Protein 3VA1 (pdb70)

Structure (mmCIF, N/CA/C/O backbone):
data_3VA1
#
_entry.id   3VA1
#
_cell.length_a   37.076
_cell.length_b   48.590
_cell.length_c   134.182
_cell.angle_alpha   90.00
_cell.angle_beta   90.00
_cell.angle_gamma   90.00
#
_symmetry.space_group_name_H-M   'P 21 21 21'
#
loop_
_entity.id
_entity.type
_entity.pdbx_description
1 polymer 'Mediator of DNA damage checkpoint protein 1'
2 non-polymer 'SULFATE ION'
3 water water
#
loop_
_atom_site.group_PDB
_atom_site.id
_atom_site.type_symbol
_atom_site.label_atom_id
_atom_site.label_alt_id
_atom_site.label_comp_id
_atom_site.label_asym_id
_atom_site.label_entity_id
_atom_site.label_seq_id
_atom_site.pdbx_PDB_ins_code
_atom_site.Cartn_x
_atom_site.Cartn_y
_atom_site.Cartn_z
_atom_site.occupancy
_atom_site.B_iso_or_equiv
_atom_site.auth_seq_id
_atom_site.auth_comp_id
_atom_site.auth_asym_id
_atom_site.auth_atom_id
_atom_site.pdbx_PDB_model_num
ATOM 1 N N . GLU A 1 22 ? -2.409 10.804 40.852 1.00 26.26 29 GLU A N 1
ATOM 2 C CA . GLU A 1 22 ? -3.731 10.790 40.039 1.00 32.06 29 GLU A CA 1
ATOM 3 C C . GLU A 1 22 ? -3.565 10.890 38.518 1.00 31.57 29 GLU A C 1
ATOM 4 O O . GLU A 1 22 ? -2.919 11.831 38.044 1.00 26.31 29 GLU A O 1
ATOM 10 N N . PRO A 1 23 ? -4.205 9.987 37.736 1.00 28.48 30 PRO A N 1
ATOM 11 C CA . PRO A 1 23 ? -4.036 9.994 36.279 1.00 29.10 30 PRO A CA 1
ATOM 12 C C . PRO A 1 23 ? -4.528 11.278 35.626 1.00 25.31 30 PRO A C 1
ATOM 13 O O . PRO A 1 23 ? -5.603 11.785 35.958 1.00 28.55 30 PRO A O 1
ATOM 17 N N . ILE A 1 24 ? -3.747 11.819 34.702 1.00 24.86 31 ILE A N 1
ATOM 18 C CA . ILE A 1 24 ? -4.181 13.018 34.023 1.00 25.68 31 ILE A CA 1
ATOM 19 C C . ILE A 1 24 ? -4.368 12.775 32.503 1.00 23.49 31 ILE A C 1
ATOM 20 O O . ILE A 1 24 ? -4.753 13.662 31.720 1.00 25.76 31 ILE A O 1
ATOM 25 N N . GLY A 1 25 ? -4.099 11.558 32.114 1.00 25.36 32 GLY A N 1
ATOM 26 C CA . GLY A 1 25 ? -4.406 11.076 30.752 1.00 27.08 32 GLY A CA 1
ATOM 27 C C . GLY A 1 25 ? -4.417 9.554 30.719 1.00 24.76 32 GLY A C 1
ATOM 28 O O . GLY A 1 25 ? -4.206 8.871 31.716 1.00 24.81 32 GLY A O 1
ATOM 29 N N . GLN A 1 26 ? -4.632 9.011 29.533 1.00 23.84 33 GLN A N 1
ATOM 30 C CA . GLN A 1 26 ? -4.783 7.619 29.401 1.00 26.13 33 GLN A CA 1
ATOM 31 C C . GLN A 1 26 ? -4.351 7.264 28.033 1.00 25.54 33 GLN A C 1
ATOM 32 O O . GLN A 1 26 ? -4.596 8.026 27.043 1.00 27.55 33 GLN A O 1
ATOM 38 N N . LEU A 1 27 ? -3.695 6.129 27.945 1.00 22.15 34 LEU A N 1
ATOM 39 C CA . LEU A 1 27 ? -3.434 5.561 26.638 1.00 25.95 34 LEU A CA 1
ATOM 40 C C . LEU A 1 27 ? -4.230 4.285 26.593 1.00 26.01 34 LEU A C 1
ATOM 41 O O . LEU A 1 27 ? -4.026 3.377 27.426 1.00 25.08 34 LEU A O 1
ATOM 46 N N . ARG A 1 28 ? -5.155 4.197 25.647 1.00 24.65 35 ARG A N 1
ATOM 47 C CA . ARG A 1 28 ? -5.915 2.999 25.515 1.00 24.95 35 ARG A CA 1
ATOM 48 C C . ARG A 1 28 ? -5.264 2.121 24.465 1.00 25.48 35 ARG A C 1
ATOM 49 O O . ARG A 1 28 ? -5.074 2.549 23.314 1.00 25.48 35 ARG A O 1
ATOM 57 N N . LEU A 1 29 ? -4.940 0.886 24.871 1.00 19.38 36 LEU A N 1
ATOM 58 C CA . LEU A 1 29 ? -4.344 -0.154 23.992 1.00 22.18 36 LEU A CA 1
ATOM 59 C C . LEU A 1 29 ? -5.514 -0.975 23.526 1.00 24.04 36 LEU A C 1
ATOM 60 O O . LEU A 1 29 ? -6.138 -1.724 24.307 1.00 23.84 36 LEU A O 1
ATOM 65 N N . PHE A 1 30 ? -5.868 -0.831 22.261 1.00 23.07 37 PHE A N 1
ATOM 66 C CA . PHE A 1 30 ? -7.065 -1.488 21.810 1.00 24.91 37 PHE A CA 1
ATOM 67 C C . PHE A 1 30 ? -6.928 -2.993 21.827 1.00 24.66 37 PHE A C 1
ATOM 68 O O . PHE A 1 30 ? -5.818 -3.539 21.685 1.00 26.00 37 PHE A O 1
ATOM 76 N N . SER A 1 31 ? -8.072 -3.653 21.927 1.00 22.55 38 SER A N 1
ATOM 77 C CA . SER A 1 31 ? -8.114 -5.132 21.962 1.00 23.12 38 SER A CA 1
ATOM 78 C C . SER A 1 31 ? -7.628 -5.603 20.606 1.00 26.05 38 SER A C 1
ATOM 79 O O . SER A 1 31 ? -7.549 -4.829 19.593 1.00 28.39 38 SER A O 1
ATOM 82 N N . GLY A 1 32 ? -7.325 -6.878 20.540 1.00 21.43 39 GLY A N 1
ATOM 83 C CA . GLY A 1 32 ? -6.923 -7.438 19.258 1.00 25.28 39 GLY A CA 1
ATOM 84 C C . GLY A 1 32 ? -6.521 -8.853 19.509 1.00 27.67 39 GLY A C 1
ATOM 85 O O . GLY A 1 32 ? -6.974 -9.488 20.484 1.00 30.56 39 GLY A O 1
ATOM 86 N N . THR A 1 33 ? -5.700 -9.378 18.619 1.00 31.17 40 THR A N 1
ATOM 87 C CA . THR A 1 33 ? -5.353 -10.766 18.761 1.00 34.10 40 THR A CA 1
ATOM 88 C C . THR A 1 33 ? -4.588 -11.012 20.052 1.00 31.60 40 THR A C 1
ATOM 89 O O . THR A 1 33 ? -4.708 -12.074 20.593 1.00 30.59 40 THR A O 1
ATOM 93 N N . HIS A 1 34 ? -3.873 -10.017 20.579 1.00 32.59 41 HIS A N 1
ATOM 94 C CA . HIS A 1 34 ? -3.149 -10.187 21.874 1.00 34.68 41 HIS A CA 1
ATOM 95 C C . HIS A 1 34 ? -4.047 -10.331 23.103 1.00 38.07 41 HIS A C 1
ATOM 96 O O . HIS A 1 34 ? -3.567 -10.699 24.192 1.00 42.39 41 HIS A O 1
ATOM 103 N N . GLY A 1 35 ? -5.339 -10.020 22.951 1.00 33.81 42 GLY A N 1
ATOM 104 C CA . GLY A 1 35 ? -6.270 -9.952 24.058 1.00 32.59 42 GLY A CA 1
ATOM 105 C C . GLY A 1 35 ? -7.118 -8.674 24.210 1.00 29.08 42 GLY A C 1
ATOM 106 O O . GLY A 1 35 ? -7.185 -7.832 23.307 1.00 30.94 42 GLY A O 1
ATOM 107 N N . PRO A 1 36 ? -7.817 -8.556 25.349 1.00 27.98 43 PRO A N 1
ATOM 108 C CA . PRO A 1 36 ? -8.707 -7.428 25.594 1.00 28.09 43 PRO A CA 1
ATOM 109 C C . PRO A 1 36 ? -8.027 -6.050 25.664 1.00 27.14 43 PRO A C 1
ATOM 110 O O . PRO A 1 36 ? -6.807 -5.939 25.802 1.00 25.34 43 PRO A O 1
ATOM 114 N N . GLU A 1 37 ? -8.840 -5.011 25.514 1.00 27.53 44 GLU A N 1
ATOM 115 C CA . GLU A 1 37 ? -8.400 -3.596 25.616 1.00 27.71 44 GLU A CA 1
ATOM 116 C C . GLU A 1 37 ? -7.831 -3.397 27.009 1.00 27.95 44 GLU A C 1
ATOM 117 O O . GLU A 1 37 ? -8.293 -4.044 27.983 1.00 29.90 44 GLU A O 1
ATOM 123 N N . ARG A 1 38 ? -6.819 -2.551 27.098 1.00 23.03 45 ARG A N 1
ATOM 124 C CA . ARG A 1 38 ? -6.241 -2.150 28.390 1.00 24.82 45 ARG A CA 1
ATOM 125 C C . ARG A 1 38 ? -6.046 -0.682 28.362 1.00 22.78 45 ARG A C 1
ATOM 126 O O . ARG A 1 38 ? -5.440 -0.170 27.392 1.00 24.10 45 ARG A O 1
ATOM 134 N N . ASP A 1 39 ? -6.396 0.003 29.457 1.00 20.42 46 ASP A N 1
ATOM 135 C CA . ASP A 1 39 ? -6.078 1.450 29.560 1.00 20.22 46 ASP A CA 1
ATOM 136 C C . ASP A 1 39 ? -4.916 1.647 30.516 1.00 26.29 46 ASP A C 1
ATOM 137 O O . ASP A 1 39 ? -4.881 1.004 31.595 1.00 22.16 46 ASP A O 1
ATOM 142 N N . PHE A 1 40 ? -3.974 2.524 30.118 1.00 22.58 47 PHE A N 1
ATOM 143 C CA . PHE A 1 40 ? -2.794 2.804 30.938 1.00 24.85 47 PHE A CA 1
ATOM 144 C C . PHE A 1 40 ? -2.912 4.244 31.402 1.00 24.25 47 PHE A C 1
ATOM 145 O O . PHE A 1 40 ? -3.010 5.150 30.549 1.00 29.69 47 PHE A O 1
ATOM 153 N N . PRO A 1 41 ? -2.879 4.491 32.714 1.00 22.81 48 PRO A N 1
ATOM 154 C CA . PRO A 1 41 ? -2.947 5.879 33.202 1.00 24.07 48 PRO A CA 1
ATOM 155 C C . PRO A 1 41 ? -1.645 6.622 32.852 1.00 27.33 48 PRO A C 1
ATOM 156 O O . PRO A 1 41 ? -0.609 5.989 32.785 1.00 27.80 48 PRO A O 1
ATOM 160 N N . LEU A 1 42 ? -1.722 7.936 32.568 1.00 23.45 49 LEU A N 1
ATOM 161 C CA . LEU A 1 42 ? -0.552 8.756 32.329 1.00 20.39 49 LEU A CA 1
ATOM 162 C C . LEU A 1 42 ? -0.546 9.809 33.429 1.00 22.00 49 LEU A C 1
ATOM 163 O O . LEU A 1 42 ? -1.583 10.203 33.875 1.00 22.75 49 LEU A O 1
ATOM 168 N N . TYR A 1 43 ? 0.639 10.217 33.863 1.00 25.18 50 TYR A N 1
ATOM 169 C CA . TYR A 1 43 ? 0.813 11.164 34.986 1.00 28.21 50 TYR A CA 1
ATOM 170 C C . TYR A 1 43 ? 1.739 12.270 34.559 1.00 27.51 50 TYR A C 1
ATOM 171 O O . TYR A 1 43 ? 2.421 12.219 33.509 1.00 25.52 50 TYR A O 1
ATOM 180 N N . LEU A 1 44 ? 1.744 13.306 35.382 1.00 25.15 51 LEU A N 1
ATOM 181 C CA . LEU A 1 44 ? 2.674 14.398 35.186 1.00 23.99 51 LEU A CA 1
ATOM 182 C C . LEU A 1 44 ? 4.084 13.804 35.130 1.00 22.65 51 LEU A C 1
ATOM 183 O O . LEU A 1 44 ? 4.428 12.922 35.969 1.00 23.66 51 LEU A O 1
ATOM 188 N N . GLY A 1 45 ? 4.904 14.328 34.211 1.00 20.73 52 GLY A N 1
ATOM 189 C CA . GLY A 1 45 ? 6.297 13.934 34.090 1.00 24.16 52 GLY A CA 1
ATOM 190 C C . GLY A 1 45 ? 6.452 12.929 32.934 1.00 25.93 52 GLY A C 1
ATOM 191 O O . GLY A 1 45 ? 5.668 12.939 31.966 1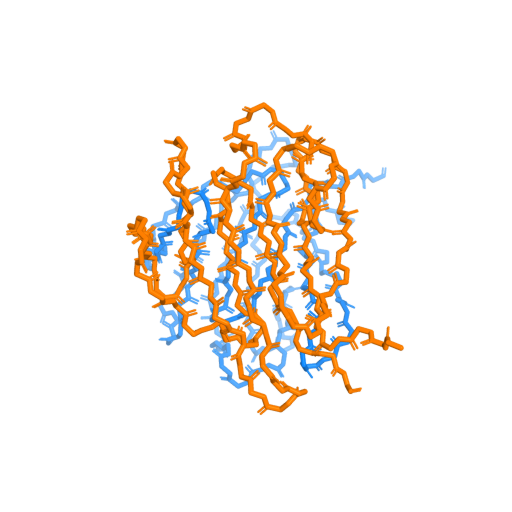.00 21.49 52 GLY A O 1
ATOM 192 N N . LYS A 1 46 ? 7.499 12.096 33.034 1.00 25.07 53 LYS A N 1
ATOM 193 C CA . LYS A 1 46 ? 7.836 11.160 31.972 1.00 24.94 53 LYS A CA 1
ATOM 194 C C . LYS A 1 46 ? 7.088 9.845 32.203 1.00 26.92 53 LYS A C 1
ATOM 195 O O . LYS A 1 46 ? 7.108 9.288 33.315 1.00 31.89 53 LYS A O 1
ATOM 201 N N . ASN A 1 47 ? 6.399 9.391 31.162 1.00 21.99 54 ASN A N 1
ATOM 202 C CA . ASN A 1 47 ? 5.688 8.132 31.137 1.00 21.67 54 ASN A CA 1
ATOM 203 C C . ASN A 1 47 ? 6.312 7.330 30.020 1.00 24.74 54 ASN A C 1
ATOM 204 O O . ASN A 1 47 ? 6.062 7.639 28.804 1.00 25.27 54 ASN A O 1
ATOM 209 N N . VAL A 1 48 ? 7.095 6.300 30.402 1.00 22.54 55 VAL A N 1
ATOM 210 C CA . VAL A 1 48 ? 7.861 5.588 29.400 1.00 20.49 55 VAL A CA 1
ATOM 211 C C . VAL A 1 48 ? 6.980 4.440 28.929 1.00 24.11 55 VAL A C 1
ATOM 212 O O . VAL A 1 48 ? 6.272 3.822 29.729 1.00 27.79 55 VAL A O 1
ATOM 216 N N . VAL A 1 49 ? 6.981 4.228 27.622 1.00 21.19 56 VAL A N 1
ATOM 217 C CA . VAL A 1 49 ? 6.292 3.100 26.962 1.00 21.21 56 VAL A CA 1
ATOM 218 C C . VAL A 1 49 ? 7.327 2.041 26.670 1.00 21.45 56 VAL A C 1
ATOM 219 O O . VAL A 1 49 ? 8.309 2.321 26.006 1.00 22.27 56 VAL A O 1
ATOM 223 N N . GLY A 1 50 ? 7.160 0.815 27.181 1.00 21.25 57 GLY A N 1
ATOM 224 C CA . GLY A 1 50 ? 8.149 -0.162 26.875 1.00 21.58 57 GLY A CA 1
ATOM 225 C C . GLY A 1 50 ? 7.789 -1.560 27.380 1.00 21.82 57 GLY A C 1
ATOM 226 O O . GLY A 1 50 ? 6.805 -1.771 28.106 1.00 23.63 57 GLY A O 1
ATOM 227 N N . ARG A 1 51 ? 8.600 -2.499 26.962 1.00 19.47 58 ARG A N 1
ATOM 228 C CA . ARG A 1 51 ? 8.392 -3.877 27.302 1.00 18.59 58 ARG A CA 1
ATOM 229 C C . ARG A 1 51 ? 9.150 -4.146 28.650 1.00 22.01 58 ARG A C 1
ATOM 230 O O . ARG A 1 51 ? 10.135 -4.895 28.711 1.00 20.34 58 ARG A O 1
ATOM 238 N N . SER A 1 52 ? 8.698 -3.486 29.742 1.00 22.29 59 SER A N 1
ATOM 239 C CA . SER A 1 52 ? 9.277 -3.687 31.050 1.00 24.96 59 SER A CA 1
ATOM 240 C C . SER A 1 52 ? 8.244 -3.317 32.089 1.00 25.40 59 SER A C 1
ATOM 241 O O . SER A 1 52 ? 7.452 -2.404 31.844 1.00 23.67 59 SER A O 1
ATOM 244 N N . PRO A 1 53 ? 8.249 -3.997 33.248 1.00 25.45 60 PRO A N 1
ATOM 245 C CA . PRO A 1 53 ? 7.234 -3.644 34.255 1.00 29.92 60 PRO A CA 1
ATOM 246 C C . PRO A 1 53 ? 7.584 -2.327 34.967 1.00 28.39 60 PRO A C 1
ATOM 247 O O . PRO A 1 53 ? 6.774 -1.789 35.731 1.00 39.24 60 PRO A O 1
ATOM 251 N N . ASP A 1 54 ? 8.777 -1.813 34.709 1.00 29.01 61 ASP A N 1
ATOM 252 C CA . ASP A 1 54 ? 9.180 -0.524 35.265 1.00 35.61 61 ASP A CA 1
ATOM 253 C C . ASP A 1 54 ? 8.541 0.698 34.532 1.00 39.22 61 ASP A C 1
ATOM 254 O O . ASP A 1 54 ? 8.639 1.813 35.017 1.00 41.84 61 ASP A O 1
ATOM 259 N N . CYS A 1 55 ? 7.872 0.476 33.409 1.00 30.80 62 CYS A N 1
ATOM 260 C CA . CYS A 1 55 ? 7.366 1.524 32.516 1.00 28.36 62 CYS A CA 1
ATOM 261 C C . CYS A 1 55 ? 5.981 1.864 32.973 1.00 29.16 62 CYS A C 1
ATOM 262 O O . CYS A 1 55 ? 5.232 0.990 33.376 1.00 37.55 62 CYS A O 1
ATOM 265 N N . SER A 1 56 ? 5.632 3.137 32.917 1.00 34.50 63 SER A N 1
ATOM 266 C CA . SER A 1 56 ? 4.258 3.599 33.096 1.00 34.61 63 SER A CA 1
ATOM 267 C C . SER A 1 56 ? 3.292 2.970 32.166 1.00 31.22 63 SER A C 1
ATOM 268 O O . SER A 1 56 ? 2.122 2.770 32.537 1.00 35.30 63 SER A O 1
ATOM 271 N N . VAL A 1 57 ? 3.749 2.701 30.941 1.00 26.68 64 VAL A N 1
ATOM 272 C CA . VAL A 1 57 ? 2.916 1.982 29.971 1.00 23.78 64 VAL A CA 1
ATOM 273 C C . VAL A 1 57 ? 3.730 0.728 29.676 1.00 26.99 64 VAL A C 1
ATOM 274 O O . VAL A 1 57 ? 4.599 0.768 28.830 1.00 23.32 64 VAL A O 1
ATOM 278 N N . ALA A 1 58 ? 3.468 -0.357 30.425 1.00 23.86 65 ALA A N 1
ATOM 279 C CA . ALA A 1 58 ? 4.189 -1.597 30.317 1.00 22.09 65 ALA A CA 1
ATOM 280 C C . ALA A 1 58 ? 3.466 -2.534 29.360 1.00 22.28 65 ALA A C 1
ATOM 281 O O . ALA A 1 58 ? 2.368 -3.055 29.671 1.00 24.22 65 ALA A O 1
ATOM 283 N N . LEU A 1 59 ? 4.101 -2.796 28.206 1.00 20.20 66 LEU A N 1
ATOM 284 C CA . LEU A 1 59 ? 3.452 -3.537 27.160 1.00 17.88 66 LEU A CA 1
ATOM 285 C C . LEU A 1 59 ? 4.209 -4.855 26.992 1.00 18.57 66 LEU A C 1
ATOM 286 O O . LEU A 1 59 ? 5.348 -4.837 26.526 1.00 20.83 66 LEU A O 1
ATOM 291 N N . PRO A 1 60 ? 3.617 -6.004 27.441 1.00 16.87 67 PRO A N 1
ATOM 292 C CA . PRO A 1 60 ? 4.338 -7.253 27.462 1.00 17.51 67 PRO A CA 1
ATOM 293 C C . PRO A 1 60 ? 4.295 -7.951 26.104 1.00 18.88 67 PRO A C 1
ATOM 294 O O . PRO A 1 60 ? 3.872 -9.092 26.045 1.00 19.52 67 PRO A O 1
ATOM 298 N N . PHE A 1 61 ? 4.742 -7.263 25.025 1.00 19.47 68 PHE A N 1
ATOM 299 C CA . PHE A 1 61 ? 4.751 -7.814 23.653 1.00 18.33 68 PHE A CA 1
ATOM 300 C C . PHE A 1 61 ? 6.163 -7.799 23.126 1.00 20.11 68 PHE A C 1
ATOM 301 O O . PHE A 1 61 ? 6.815 -6.762 23.207 1.00 18.80 68 PHE A O 1
ATOM 309 N N . PRO A 1 62 ? 6.628 -8.922 22.542 1.00 20.49 69 PRO A N 1
ATOM 310 C CA . PRO A 1 62 ? 8.062 -9.023 22.079 1.00 19.13 69 PRO A CA 1
ATOM 311 C C . PRO A 1 62 ? 8.369 -7.961 21.019 1.00 18.87 69 PRO A C 1
ATOM 312 O O . PRO A 1 62 ? 9.513 -7.466 20.909 1.00 22.58 69 PRO A O 1
ATOM 316 N N . SER A 1 63 ? 7.347 -7.576 20.244 1.00 21.09 70 SER A N 1
ATOM 317 C CA . SER A 1 63 ? 7.590 -6.528 19.242 1.00 19.05 70 SER A CA 1
ATOM 318 C C . SER A 1 63 ? 7.757 -5.109 19.779 1.00 20.77 70 SER A C 1
ATOM 319 O O . SER A 1 63 ? 8.060 -4.200 19.007 1.00 21.02 70 SER A O 1
ATOM 322 N N . ILE A 1 64 ? 7.521 -4.894 21.077 1.00 16.84 71 ILE A N 1
ATOM 323 C CA . ILE A 1 64 ? 7.737 -3.561 21.680 1.00 19.74 71 ILE A CA 1
ATOM 324 C C . ILE A 1 64 ? 9.138 -3.567 22.277 1.00 19.03 71 ILE A C 1
ATOM 325 O O . ILE A 1 64 ? 9.543 -4.509 22.957 1.00 19.52 71 ILE A O 1
ATOM 330 N N . SER A 1 65 ? 9.872 -2.486 22.098 1.00 18.44 72 SER A N 1
ATOM 331 C CA . SER A 1 65 ? 11.245 -2.424 22.680 1.00 24.04 72 SER A CA 1
ATOM 332 C C . SER A 1 65 ? 11.219 -2.127 24.180 1.00 22.51 72 SER A C 1
ATOM 333 O O . SER A 1 65 ? 10.243 -1.590 24.730 1.00 22.09 72 SER A O 1
ATOM 336 N N . LYS A 1 66 ? 12.283 -2.536 24.870 1.00 21.06 73 LYS A N 1
ATOM 337 C CA . LYS A 1 66 ? 12.369 -2.391 26.338 1.00 22.78 73 LYS A CA 1
ATOM 338 C C . LYS A 1 66 ? 12.136 -0.940 26.765 1.00 23.91 73 LYS A C 1
ATOM 339 O O . LYS A 1 66 ? 11.412 -0.726 27.742 1.00 22.21 73 LYS A O 1
ATOM 345 N N . GLN A 1 67 ? 12.746 0.022 26.023 1.00 21.59 74 GLN A N 1
ATOM 346 C CA . GLN A 1 67 ? 12.414 1.456 26.135 1.00 23.41 74 GLN A CA 1
ATOM 347 C C . GLN A 1 67 ? 11.985 1.865 24.746 1.00 23.95 74 GLN A C 1
ATOM 348 O O . GLN A 1 67 ? 12.854 2.061 23.846 1.00 24.72 74 GLN A O 1
ATOM 354 N N . HIS A 1 68 ? 10.664 1.938 24.541 1.00 20.62 75 HIS A N 1
ATOM 355 C CA . HIS A 1 68 ? 10.131 2.061 23.186 1.00 18.92 75 HIS A CA 1
ATOM 356 C C . HIS A 1 68 ? 9.889 3.516 22.880 1.00 19.65 75 HIS A C 1
ATOM 357 O O . HIS A 1 68 ? 10.297 4.014 21.808 1.00 19.53 75 HIS A O 1
ATOM 364 N N . ALA A 1 69 ? 9.228 4.220 23.822 1.00 20.85 76 ALA A N 1
ATOM 365 C CA . ALA A 1 69 ? 8.781 5.596 23.527 1.00 19.84 76 ALA A CA 1
ATOM 366 C C . ALA A 1 69 ? 8.607 6.333 24.869 1.00 20.12 76 ALA A C 1
ATOM 367 O O . ALA A 1 69 ? 8.566 5.709 25.901 1.00 22.97 76 ALA A O 1
ATOM 369 N N . VAL A 1 70 ? 8.533 7.640 24.886 1.00 20.23 77 VAL A N 1
ATOM 370 C CA . VAL A 1 70 ? 8.239 8.343 26.137 1.00 20.34 77 VAL A CA 1
ATOM 371 C C . VAL A 1 70 ? 7.114 9.342 25.853 1.00 23.09 77 VAL A C 1
ATOM 372 O O . VAL A 1 70 ? 7.046 9.936 24.740 1.00 23.13 77 VAL A O 1
ATOM 376 N N . ILE A 1 71 ? 6.181 9.479 26.787 1.00 23.32 78 ILE A N 1
ATOM 377 C CA . ILE A 1 71 ? 5.160 10.531 26.680 1.00 21.35 78 ILE A CA 1
ATOM 378 C C . ILE A 1 71 ? 5.420 11.420 27.874 1.00 24.79 78 ILE A C 1
ATOM 379 O O . ILE A 1 71 ? 5.321 10.962 29.020 1.00 25.76 78 ILE A O 1
ATOM 384 N N . GLU A 1 72 ? 5.828 12.658 27.604 1.00 22.92 79 GLU A N 1
ATOM 385 C CA . GLU A 1 72 ? 6.230 13.564 28.683 1.00 23.00 79 GLU A CA 1
ATOM 386 C C . GLU A 1 72 ? 5.117 14.571 28.826 1.00 23.88 79 GLU A C 1
ATOM 387 O O . GLU A 1 72 ? 4.739 15.244 27.857 1.00 21.89 79 GLU A O 1
ATOM 393 N N . ILE A 1 73 ? 4.603 14.644 30.039 1.00 25.70 80 ILE A N 1
ATOM 394 C CA . ILE A 1 73 ? 3.507 15.553 30.368 1.00 22.72 80 ILE A CA 1
ATOM 395 C C . ILE A 1 73 ? 3.962 16.584 31.404 1.00 22.85 80 ILE A C 1
ATOM 396 O O . ILE A 1 73 ? 3.992 16.339 32.621 1.00 24.36 80 ILE A O 1
ATOM 401 N N . SER A 1 74 ? 4.334 17.740 30.860 1.00 21.91 81 SER A N 1
ATOM 402 C CA . SER A 1 74 ? 4.817 18.916 31.556 1.00 25.82 81 SER A CA 1
ATOM 403 C C . SER A 1 74 ? 3.741 19.517 32.430 1.00 25.33 81 SER A C 1
ATOM 404 O O . SER A 1 74 ? 4.010 20.022 33.561 1.00 22.88 81 SER A O 1
ATOM 407 N N . ALA A 1 75 ? 2.512 19.476 31.893 1.00 21.64 82 ALA A N 1
ATOM 408 C CA . ALA A 1 75 ? 1.406 20.132 32.519 1.00 24.27 82 ALA A CA 1
ATOM 409 C C . ALA A 1 75 ? 0.087 19.489 32.079 1.00 20.26 82 ALA A C 1
ATOM 410 O O . ALA A 1 75 ? -0.079 19.021 30.937 1.00 28.45 82 ALA A O 1
ATOM 412 N N . TRP A 1 76 ? -0.870 19.439 32.990 1.00 25.57 83 TRP A N 1
ATOM 413 C CA . TRP A 1 76 ? -2.148 18.810 32.685 1.00 25.11 83 TRP A CA 1
ATOM 414 C C . TRP A 1 76 ? -2.868 19.638 31.653 1.00 27.67 83 TRP A C 1
ATOM 415 O O . TRP A 1 76 ? -3.619 19.131 30.819 1.00 26.93 83 TRP A O 1
ATOM 426 N N . ASN A 1 77 ? -2.597 20.936 31.683 1.00 24.62 84 ASN A N 1
ATOM 427 C CA . ASN A 1 77 ? -3.172 21.893 30.771 1.00 30.87 84 ASN A CA 1
ATOM 428 C C . ASN A 1 77 ? -2.375 22.061 29.454 1.00 32.72 84 ASN A C 1
ATOM 429 O O . ASN A 1 77 ? -2.656 22.971 28.707 1.00 37.07 84 ASN A O 1
ATOM 434 N N . LYS A 1 78 ? -1.399 21.189 29.163 1.00 33.90 85 LYS A N 1
ATOM 435 C CA . LYS A 1 78 ? -0.633 21.285 27.894 1.00 29.11 85 LYS A CA 1
ATOM 436 C C . LYS A 1 78 ? -0.558 19.914 27.202 1.00 28.77 85 LYS A C 1
ATOM 437 O O . LYS A 1 78 ? -0.667 18.884 27.844 1.00 28.36 85 LYS A O 1
ATOM 443 N N . ALA A 1 79 ? -0.361 19.898 25.894 1.00 27.42 86 ALA A N 1
ATOM 444 C CA . ALA A 1 79 ? -0.344 18.643 25.168 1.00 28.76 86 ALA A CA 1
ATOM 445 C C . ALA A 1 79 ? 0.837 17.807 25.618 1.00 28.71 86 ALA A C 1
ATOM 446 O O . ALA A 1 79 ? 1.956 18.311 25.764 1.00 26.59 86 ALA A O 1
ATOM 448 N N . PRO A 1 80 ? 0.612 16.517 25.831 1.00 28.21 87 PRO A N 1
ATOM 449 C CA . PRO A 1 80 ? 1.785 15.681 26.076 1.00 26.40 87 PRO A CA 1
ATOM 450 C C . PRO A 1 80 ? 2.715 15.673 24.855 1.00 22.86 87 PRO A C 1
ATOM 451 O O . PRO A 1 80 ? 2.282 15.922 23.730 1.00 24.13 87 PRO A O 1
ATOM 455 N N . ILE A 1 81 ? 3.982 15.404 25.098 1.00 19.15 88 ILE A N 1
ATOM 456 C CA . ILE A 1 81 ? 4.945 15.359 24.018 1.00 19.08 88 ILE A CA 1
ATOM 457 C C . ILE A 1 81 ? 5.384 13.874 23.909 1.00 18.00 88 ILE A C 1
ATOM 458 O O . ILE A 1 81 ? 5.924 13.248 24.890 1.00 22.51 88 ILE A O 1
ATOM 463 N N . LEU A 1 82 ? 5.208 13.356 22.703 1.00 17.92 89 LEU A N 1
ATOM 464 C CA . LEU A 1 82 ? 5.577 11.974 22.402 1.00 19.13 89 LEU A CA 1
ATOM 465 C C . LEU A 1 82 ? 6.892 11.971 21.655 1.00 21.13 89 LEU A C 1
ATOM 466 O O . LEU A 1 82 ? 7.087 12.756 20.687 1.00 19.89 89 LEU A O 1
ATOM 471 N N . GLN A 1 83 ? 7.748 11.035 22.043 1.00 18.32 90 GLN A N 1
ATOM 472 C CA . GLN A 1 83 ? 8.991 10.723 21.265 1.00 21.58 90 GLN A CA 1
ATOM 473 C C . GLN A 1 83 ? 9.238 9.214 21.227 1.00 21.34 90 GLN A C 1
ATOM 474 O O . GLN A 1 83 ? 9.047 8.541 22.250 1.00 24.43 90 GLN A O 1
ATOM 480 N N . ASP A 1 84 ? 9.626 8.667 20.066 1.00 20.69 91 ASP A N 1
ATOM 481 C CA . ASP A 1 84 ? 10.151 7.313 20.020 1.00 21.36 91 ASP A CA 1
ATOM 482 C C . ASP A 1 84 ? 11.645 7.337 20.468 1.00 22.39 91 ASP A C 1
ATOM 483 O O . ASP A 1 84 ? 12.409 8.283 20.184 1.00 21.82 91 ASP A O 1
ATOM 488 N N . CYS A 1 85 ? 12.056 6.283 21.140 1.00 17.44 92 CYS A N 1
ATOM 489 C CA . CYS A 1 85 ? 13.397 6.237 21.744 1.00 19.76 92 CYS A CA 1
ATOM 490 C C . CYS A 1 85 ? 14.372 5.438 20.955 1.00 24.07 92 CYS A C 1
ATOM 491 O O . CYS A 1 85 ? 15.445 5.025 21.502 1.00 27.55 92 CYS A O 1
ATOM 494 N N . GLY A 1 86 ? 14.063 5.236 19.672 1.00 22.90 93 GLY A N 1
ATOM 495 C CA . GLY A 1 86 ? 14.960 4.468 18.747 1.00 24.22 93 GLY A CA 1
ATOM 496 C C . GLY A 1 86 ? 14.576 3.036 18.841 1.00 20.40 93 GLY A C 1
ATOM 497 O O . GLY A 1 86 ? 15.422 2.153 18.841 1.00 20.56 93 GLY A O 1
ATOM 498 N N . SER A 1 87 ? 13.275 2.798 18.922 1.00 19.24 94 SER A N 1
ATOM 499 C CA . SER A 1 87 ? 12.789 1.417 19.013 1.00 17.75 94 SER A CA 1
ATOM 500 C C . SER A 1 87 ? 13.019 0.650 17.723 1.00 18.11 94 SER A C 1
ATOM 501 O O . SER A 1 87 ? 13.100 1.214 16.655 1.00 20.33 94 SER A O 1
ATOM 504 N N . LEU A 1 88 ? 13.011 -0.664 17.841 1.00 19.30 95 LEU A N 1
ATOM 505 C CA . LEU A 1 88 ? 13.163 -1.544 16.665 1.00 21.43 95 LEU A CA 1
ATOM 506 C C . LEU A 1 88 ? 12.038 -1.466 15.636 1.00 21.95 95 LEU A C 1
ATOM 507 O O . LEU A 1 88 ? 12.293 -1.351 14.403 1.00 21.35 95 LEU A O 1
ATOM 512 N N . ASN A 1 89 ? 10.805 -1.502 16.157 1.00 19.29 96 ASN A N 1
ATOM 513 C CA . ASN A 1 89 ? 9.648 -1.611 15.326 1.00 19.89 96 ASN A CA 1
ATOM 514 C C . ASN A 1 89 ? 8.947 -0.290 15.180 1.00 20.38 96 ASN A C 1
ATOM 515 O O . ASN A 1 89 ? 8.015 -0.211 14.454 1.00 20.82 96 ASN A O 1
ATOM 520 N N . GLY A 1 90 ? 9.405 0.763 15.867 1.00 21.69 97 GLY A N 1
ATOM 521 C CA . GLY A 1 90 ? 8.973 2.106 15.551 1.00 22.56 97 GLY A CA 1
ATOM 522 C C . GLY A 1 90 ? 7.696 2.574 16.242 1.00 21.58 97 GLY A C 1
ATOM 523 O O . GLY A 1 90 ? 6.983 1.773 16.920 1.00 22.81 97 GLY A O 1
ATOM 524 N N . THR A 1 91 ? 7.466 3.881 16.182 1.00 20.16 98 THR A N 1
ATOM 525 C CA . THR A 1 91 ? 6.212 4.509 16.629 1.00 19.87 98 THR A CA 1
ATOM 526 C C . THR A 1 91 ? 5.672 5.275 15.428 1.00 22.34 98 THR A C 1
ATOM 527 O O . THR A 1 91 ? 6.460 5.993 14.747 1.00 21.72 98 THR A O 1
ATOM 531 N N . GLN A 1 92 ? 4.353 5.157 15.154 1.00 21.31 99 GLN A N 1
ATOM 532 C CA . GLN A 1 92 ? 3.841 5.825 13.980 1.00 22.78 99 GLN A CA 1
ATOM 533 C C . GLN A 1 92 ? 2.638 6.703 14.360 1.00 23.66 99 GLN A C 1
ATOM 534 O O . GLN A 1 92 ? 1.800 6.289 15.154 1.00 22.51 99 GLN A O 1
ATOM 540 N N . ILE A 1 93 ? 2.559 7.905 13.791 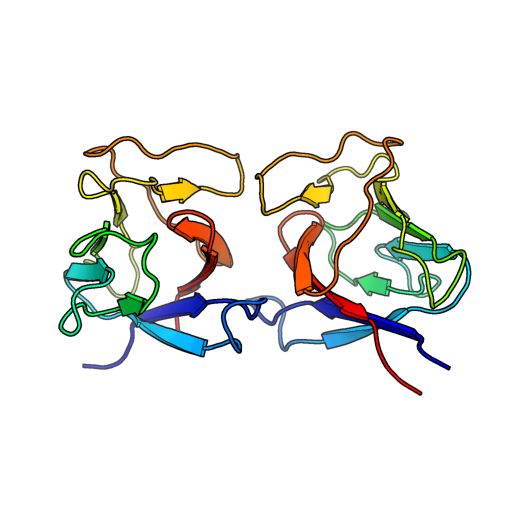1.00 19.15 100 ILE A N 1
ATOM 541 C CA . ILE A 1 93 ? 1.357 8.701 13.926 1.00 21.33 100 ILE A CA 1
ATOM 542 C C . ILE A 1 93 ? 0.362 8.147 12.927 1.00 21.01 100 ILE A C 1
ATOM 543 O O . ILE A 1 93 ? 0.735 7.780 11.818 1.00 18.84 100 ILE A O 1
ATOM 548 N N . VAL A 1 94 ? -0.901 8.044 13.313 1.00 20.36 101 VAL A N 1
ATOM 549 C CA . VAL A 1 94 ? -1.879 7.454 12.408 1.00 21.64 101 VAL A CA 1
ATOM 550 C C . VAL A 1 94 ? -2.412 8.463 11.357 1.00 20.76 101 VAL A C 1
ATOM 551 O O . VAL A 1 94 ? -2.700 8.106 10.215 1.00 19.23 101 VAL A O 1
ATOM 555 N N . LYS A 1 95 ? -2.583 9.711 11.777 1.00 17.58 102 LYS A N 1
ATOM 556 C CA . LYS A 1 95 ? -3.209 10.746 10.939 1.00 22.03 102 LYS A CA 1
ATOM 557 C C . LYS A 1 95 ? -2.567 12.114 11.163 1.00 20.92 102 LYS A C 1
ATOM 558 O O . LYS A 1 95 ? -2.688 12.683 12.233 1.00 21.62 102 LYS A O 1
ATOM 564 N N . PRO A 1 96 ? -1.865 12.643 10.146 1.00 22.74 103 PRO A N 1
ATOM 565 C CA . PRO A 1 96 ? -1.504 11.967 8.884 1.00 22.48 103 PRO A CA 1
ATOM 566 C C . PRO A 1 96 ? -0.555 10.782 9.171 1.00 19.09 103 PRO A C 1
ATOM 567 O O . PRO A 1 96 ? 0.248 10.837 10.129 1.00 20.33 103 PRO A O 1
ATOM 571 N N . PRO A 1 97 ? -0.637 9.705 8.368 1.00 18.05 104 PRO A N 1
ATOM 572 C CA . PRO A 1 97 ? 0.123 8.494 8.659 1.00 19.50 104 PRO A CA 1
ATOM 573 C C . PRO A 1 97 ? 1.648 8.703 8.419 1.00 20.38 104 PRO A C 1
ATOM 574 O O . PRO A 1 97 ? 2.075 8.943 7.276 1.00 17.05 104 PRO A O 1
ATOM 578 N N . ARG A 1 98 ? 2.446 8.718 9.479 1.00 21.42 105 ARG A N 1
ATOM 579 C CA . ARG A 1 98 ? 3.885 9.016 9.358 1.00 23.56 105 ARG A CA 1
ATOM 580 C C . ARG A 1 98 ? 4.648 8.293 10.445 1.00 25.90 105 ARG A C 1
ATOM 581 O O . ARG A 1 98 ? 4.245 8.348 11.602 1.00 23.40 105 ARG A O 1
ATOM 589 N N . VAL A 1 99 ? 5.777 7.693 10.109 1.00 26.55 106 VAL A N 1
ATOM 590 C CA . VAL A 1 99 ? 6.680 7.142 11.133 1.00 26.79 106 VAL A CA 1
ATOM 591 C C . VAL A 1 99 ? 7.140 8.355 11.958 1.00 24.44 106 VAL A C 1
ATOM 592 O O . VAL A 1 99 ? 7.384 9.456 11.397 1.00 28.57 106 VAL A O 1
ATOM 596 N N . LEU A 1 100 ? 7.201 8.199 13.264 1.00 19.66 107 LEU A N 1
ATOM 597 C CA . LEU A 1 100 ? 7.722 9.312 14.073 1.00 22.06 107 LEU A CA 1
ATOM 598 C C . LEU A 1 100 ? 9.285 9.083 14.214 1.00 20.92 107 LEU A C 1
ATOM 599 O O . LEU A 1 100 ? 9.708 8.106 14.844 1.00 24.65 107 LEU A O 1
ATOM 604 N N . PRO A 1 101 ? 10.125 9.921 13.566 1.00 22.32 108 PRO A N 1
ATOM 605 C CA . PRO A 1 101 ? 11.549 9.557 13.640 1.00 24.66 108 PRO A CA 1
ATOM 606 C C . PRO A 1 101 ? 12.009 9.693 15.086 1.00 24.57 108 PRO A C 1
ATOM 607 O O . PRO A 1 101 ? 11.640 10.665 15.771 1.00 25.62 108 PRO A O 1
ATOM 611 N N . PRO A 1 102 ? 12.793 8.739 15.567 1.00 25.86 109 PRO A N 1
ATOM 612 C CA . PRO A 1 102 ? 13.349 8.776 16.925 1.00 27.63 109 PRO A CA 1
ATOM 613 C C . PRO A 1 102 ? 13.914 10.136 17.307 1.00 24.21 109 PRO A C 1
ATOM 614 O O . PRO A 1 102 ? 14.672 10.757 16.533 1.00 24.98 109 PRO A O 1
ATOM 618 N N . GLY A 1 103 ? 13.530 10.589 18.493 1.00 24.22 110 GLY A N 1
ATOM 619 C CA . GLY A 1 103 ? 14.019 11.843 19.090 1.00 29.18 110 GLY A CA 1
ATOM 620 C C . GLY A 1 103 ? 13.234 13.049 18.654 1.00 28.00 110 GLY A C 1
ATOM 621 O O . GLY A 1 103 ? 13.378 14.092 19.260 1.00 29.97 110 GLY A O 1
ATOM 622 N N . VAL A 1 104 ? 12.385 12.938 17.633 1.00 24.19 111 VAL A N 1
ATOM 623 C CA . VAL A 1 104 ? 11.561 14.105 17.158 1.00 22.14 111 VAL A CA 1
ATOM 624 C C . VAL A 1 104 ? 10.332 14.195 18.078 1.00 23.30 111 VAL A C 1
ATOM 625 O O . VAL A 1 104 ? 9.672 13.209 18.367 1.00 27.41 111 VAL A O 1
ATOM 629 N N . SER A 1 105 ? 10.036 15.387 18.556 1.00 19.15 112 SER A N 1
ATOM 630 C CA . SER A 1 105 ? 8.930 15.555 19.429 1.00 21.39 112 SER A CA 1
ATOM 631 C C . SER A 1 105 ? 7.638 15.631 18.643 1.00 21.99 112 SER A C 1
ATOM 632 O O . SER A 1 105 ? 7.564 16.330 17.575 1.00 24.25 112 SER A O 1
ATOM 635 N N . HIS A 1 106 ? 6.620 14.954 19.193 1.00 20.16 113 HIS A N 1
ATOM 636 C CA . HIS A 1 106 ? 5.243 15.035 18.637 1.00 21.38 113 HIS A CA 1
ATOM 637 C C . HIS A 1 106 ? 4.263 15.500 19.662 1.00 19.29 113 HIS A C 1
ATOM 638 O O . HIS A 1 106 ? 4.144 14.867 20.709 1.00 23.88 113 HIS A O 1
ATOM 645 N N . ARG A 1 107 ? 3.530 16.576 19.377 1.00 21.53 114 ARG A N 1
ATOM 646 C CA . ARG A 1 107 ? 2.473 17.047 20.262 1.00 21.17 114 ARG A CA 1
ATOM 647 C C . ARG A 1 107 ? 1.226 16.127 20.071 1.00 23.50 114 ARG A C 1
ATOM 648 O O . ARG A 1 107 ? 0.656 16.007 18.994 1.00 27.51 114 ARG A O 1
ATOM 656 N N . LEU A 1 108 ? 0.904 15.393 21.110 1.00 21.32 115 LEU A N 1
ATOM 657 C CA . LEU A 1 108 ? -0.182 14.455 21.1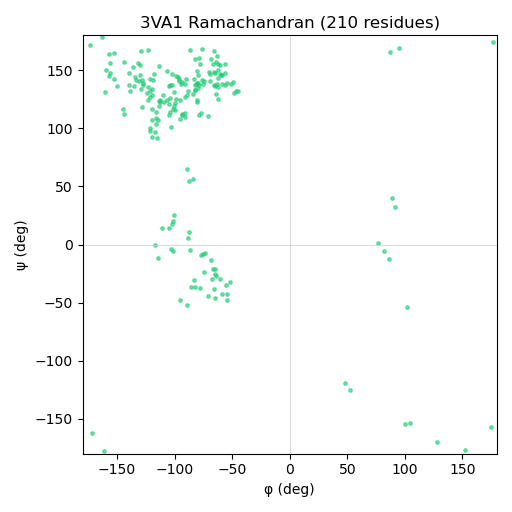55 1.00 24.63 115 LEU A CA 1
ATOM 658 C C . LEU A 1 108 ? -1.495 15.158 21.401 1.00 23.82 115 LEU A C 1
ATOM 659 O O . LEU A 1 108 ? -1.620 15.922 22.365 1.00 24.90 115 LEU A O 1
ATOM 664 N N . ARG A 1 109 ? -2.459 14.948 20.510 1.00 24.72 116 ARG A N 1
ATOM 665 C CA . ARG A 1 109 ? -3.769 15.650 20.616 1.00 25.66 116 ARG A CA 1
ATOM 666 C C . ARG A 1 109 ? -4.783 14.731 21.254 1.00 24.44 116 ARG A C 1
ATOM 667 O O . ARG A 1 109 ? -4.719 13.520 21.090 1.00 25.68 116 ARG A O 1
ATOM 675 N N . ASP A 1 110 ? -5.681 15.287 22.040 1.00 24.55 117 ASP A N 1
ATOM 676 C CA . ASP A 1 110 ? -6.774 14.498 22.588 1.00 25.91 117 ASP A CA 1
ATOM 677 C C . ASP A 1 110 ? -7.453 13.621 21.491 1.00 23.34 117 ASP A C 1
ATOM 678 O O . ASP A 1 110 ? -7.776 14.129 20.408 1.00 23.07 117 ASP A O 1
ATOM 683 N N . GLN A 1 111 ? -7.664 12.333 21.783 1.00 20.12 118 GLN A N 1
ATOM 684 C CA . GLN A 1 111 ? -8.340 11.361 20.875 1.00 19.92 118 GLN A CA 1
ATOM 685 C C . GLN A 1 111 ? -7.464 10.848 19.711 1.00 20.56 118 GLN A C 1
ATOM 686 O O . GLN A 1 111 ? -7.949 10.097 18.873 1.00 23.18 118 GLN A O 1
ATOM 692 N N . GLU A 1 112 ? -6.191 11.302 19.650 1.00 23.30 119 GLU A N 1
ATOM 693 C CA . GLU A 1 112 ? -5.260 10.900 18.589 1.00 24.15 119 GLU A CA 1
ATOM 694 C C . GLU A 1 112 ? -4.865 9.434 18.721 1.00 23.42 119 GLU A C 1
ATOM 695 O O . GLU A 1 112 ? -4.691 8.922 19.833 1.00 24.01 119 GLU A O 1
ATOM 701 N N . LEU A 1 113 ? -4.754 8.746 17.581 1.00 22.47 120 LEU A N 1
ATOM 702 C CA . LEU A 1 113 ? -4.276 7.380 17.524 1.00 19.81 120 LEU A CA 1
ATOM 703 C C . LEU A 1 113 ? -2.791 7.365 17.190 1.00 19.29 120 LEU A C 1
ATOM 704 O O . LEU A 1 113 ? -2.284 8.160 16.307 1.00 19.44 120 LEU A O 1
ATOM 709 N N . ILE A 1 114 ? -2.142 6.413 17.840 1.00 19.45 121 ILE A N 1
ATOM 710 C CA . ILE A 1 114 ? -0.689 6.178 17.652 1.00 22.58 121 ILE A CA 1
ATOM 711 C C . ILE A 1 114 ? -0.464 4.677 17.495 1.00 21.24 121 ILE A C 1
ATOM 712 O O . ILE A 1 114 ? -1.140 3.878 18.211 1.00 24.60 121 ILE A O 1
ATOM 717 N N . LEU A 1 115 ? 0.493 4.268 16.651 1.00 22.08 122 LEU A N 1
ATOM 718 C CA . LEU A 1 115 ? 0.885 2.897 16.608 1.00 19.08 122 LEU A CA 1
ATOM 719 C C . LEU A 1 115 ? 2.233 2.707 17.313 1.00 22.22 122 LEU A C 1
ATOM 720 O O . LEU A 1 115 ? 3.205 3.381 16.969 1.00 24.24 122 LEU A O 1
ATOM 725 N N . PHE A 1 116 ? 2.308 1.802 18.281 1.00 21.03 123 PHE A N 1
ATOM 726 C CA . PHE A 1 116 ? 3.624 1.389 18.795 1.00 22.46 123 PHE A CA 1
ATOM 727 C C . PHE A 1 116 ? 3.805 -0.006 18.168 1.00 22.54 123 PHE A C 1
ATOM 728 O O . PHE A 1 116 ? 2.982 -0.915 18.418 1.00 22.11 123 PHE A O 1
ATOM 736 N N . ALA A 1 117 ? 4.871 -0.178 17.379 1.00 21.04 124 ALA A N 1
ATOM 737 C CA . ALA A 1 117 ? 5.035 -1.343 16.474 1.00 19.27 124 ALA A CA 1
ATOM 738 C C . ALA A 1 117 ? 3.687 -1.466 15.718 1.00 21.25 124 ALA A C 1
ATOM 739 O O . ALA A 1 117 ? 3.330 -0.556 14.990 1.00 21.85 124 ALA A O 1
ATOM 741 N N . ASP A 1 118 ? 2.977 -2.567 15.850 1.00 20.27 125 ASP A N 1
ATOM 742 C CA . ASP A 1 118 ? 1.657 -2.755 15.157 1.00 21.36 125 ASP A CA 1
ATOM 743 C C . ASP A 1 118 ? 0.478 -2.622 16.088 1.00 20.81 125 ASP A C 1
ATOM 744 O O . ASP A 1 118 ? -0.652 -2.976 15.730 1.00 22.55 125 ASP A O 1
ATOM 749 N N . PHE A 1 119 ? 0.714 -2.095 17.271 1.00 19.15 126 PHE A N 1
ATOM 750 C CA . PHE A 1 119 ? -0.421 -2.003 18.187 1.00 22.74 126 PHE A CA 1
ATOM 751 C C . PHE A 1 119 ? -0.993 -0.600 18.211 1.00 20.65 126 PHE A C 1
ATOM 752 O O . PHE A 1 119 ? -0.289 0.300 18.683 1.00 19.27 126 PHE A O 1
ATOM 760 N N . PRO A 1 120 ? -2.282 -0.422 17.834 1.00 20.17 127 PRO A N 1
ATOM 761 C CA . PRO A 1 120 ? -2.889 0.919 17.886 1.00 21.38 127 PRO A CA 1
ATOM 762 C C . PRO A 1 120 ? -3.231 1.275 19.322 1.00 21.37 127 PRO A C 1
ATOM 763 O O . PRO A 1 120 ? -3.668 0.383 20.105 1.00 22.73 127 PRO A O 1
ATOM 767 N N . CYS A 1 121 ? -3.029 2.532 19.669 1.00 18.21 128 CYS A N 1
ATOM 768 C CA . CYS A 1 121 ? -3.309 3.052 21.029 1.00 18.57 128 CYS A CA 1
ATOM 769 C C . CYS A 1 121 ? -4.011 4.365 20.822 1.00 19.78 128 CYS A C 1
ATOM 770 O O . CYS A 1 121 ? -3.737 5.024 19.822 1.00 21.24 128 CYS A O 1
ATOM 773 N N . GLN A 1 122 ? -4.856 4.811 21.771 1.00 20.66 129 GLN A N 1
ATOM 774 C CA . GLN A 1 122 ? -5.461 6.117 21.650 1.00 19.94 129 GLN A CA 1
ATOM 775 C C . GLN A 1 122 ? -5.214 6.913 22.925 1.00 19.87 129 GLN A C 1
ATOM 776 O O . GLN A 1 122 ? -5.385 6.390 24.016 1.00 22.19 129 GLN A O 1
ATOM 782 N N . TYR A 1 123 ? -4.863 8.193 22.763 1.00 17.70 130 TYR A N 1
ATOM 783 C CA . TYR A 1 123 ? -4.610 9.061 23.940 1.00 19.60 130 TYR A CA 1
ATOM 784 C C . TYR A 1 123 ? -5.889 9.845 24.250 1.00 20.00 130 TYR A C 1
ATOM 785 O O . TYR A 1 123 ? -6.529 10.349 23.326 1.00 22.17 130 TYR A O 1
ATOM 794 N N . HIS A 1 124 ? -6.191 9.997 25.539 1.00 21.57 131 HIS A N 1
ATOM 795 C CA . HIS A 1 124 ? -7.297 10.831 25.995 1.00 22.71 131 HIS A CA 1
ATOM 796 C C . HIS A 1 124 ? -6.823 11.589 27.204 1.00 21.09 131 HIS A C 1
ATOM 797 O O . HIS A 1 124 ? -6.316 10.988 28.143 1.00 26.16 131 HIS A O 1
ATOM 804 N N . ARG A 1 125 ? -7.037 12.884 27.268 1.00 22.31 132 ARG A N 1
ATOM 805 C CA . ARG A 1 125 ? -6.802 13.621 28.526 1.00 21.58 132 ARG A CA 1
ATOM 806 C C . ARG A 1 125 ? -7.934 13.296 29.485 1.00 24.42 132 ARG A C 1
ATOM 807 O O . ARG A 1 125 ? -9.074 13.124 29.085 1.00 27.44 132 ARG A O 1
ATOM 815 N N . LEU A 1 126 ? -7.605 13.132 30.751 1.00 25.41 133 LEU A N 1
ATOM 816 C CA . LEU A 1 126 ? -8.592 12.718 31.776 1.00 24.00 133 LEU A CA 1
ATOM 817 C C . LEU A 1 126 ? -8.843 13.804 32.777 1.00 25.78 133 LEU A C 1
ATOM 818 O O . LEU A 1 126 ? -7.977 14.664 33.049 1.00 31.00 133 LEU A O 1
ATOM 823 N N . ASP A 1 127 ? -10.030 13.756 33.359 1.00 20.05 134 ASP A N 1
ATOM 824 C CA . ASP A 1 127 ? -10.354 14.563 34.522 1.00 22.16 134 ASP A CA 1
ATOM 825 C C . ASP A 1 127 ? -9.915 13.807 35.800 1.00 24.33 134 ASP A C 1
ATOM 826 O O . ASP A 1 127 ? -9.639 12.590 35.766 1.00 24.93 134 ASP A O 1
ATOM 831 N N . VAL A 1 128 ? -9.901 14.525 36.921 1.00 22.68 135 VAL A N 1
ATOM 832 C CA . VAL A 1 128 ? -9.720 13.894 38.238 1.00 21.96 135 VAL A CA 1
ATOM 833 C C . VAL A 1 128 ? -10.950 14.158 39.095 1.00 24.69 135 VAL A C 1
ATOM 834 O O . VAL A 1 128 ? -11.102 15.274 39.579 1.00 24.41 135 VAL A O 1
ATOM 8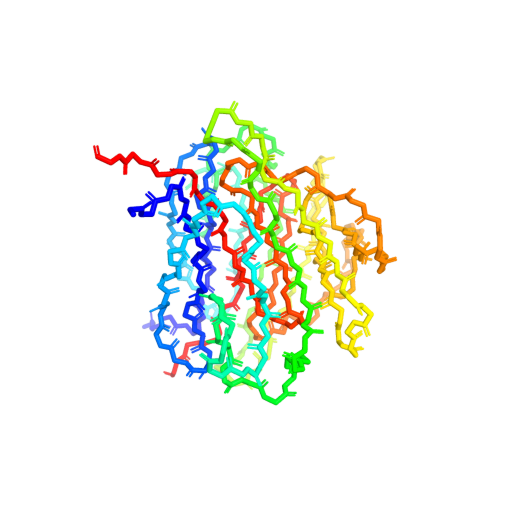38 N N . MET B 1 21 ? -26.260 -16.095 8.007 1.00 31.66 28 MET B N 1
ATOM 839 C CA . MET B 1 21 ? -25.149 -15.145 7.618 1.00 38.50 28 MET B CA 1
ATOM 840 C C . MET B 1 21 ? -24.452 -14.429 8.769 1.00 34.55 28 MET B C 1
ATOM 841 O O . MET B 1 21 ? -24.759 -13.289 9.033 1.00 33.90 28 MET B O 1
ATOM 846 N N . GLU B 1 22 ? -23.495 -15.085 9.412 1.00 35.84 29 GLU B N 1
ATOM 847 C CA . GLU B 1 22 ? -22.728 -14.480 10.516 1.00 30.98 29 GLU B CA 1
ATOM 848 C C . GLU B 1 22 ? -21.612 -13.572 10.030 1.00 31.20 29 GLU B C 1
ATOM 849 O O . GLU B 1 22 ? -21.048 -13.803 8.941 1.00 32.88 29 GLU B O 1
ATOM 855 N N . PRO B 1 23 ? -21.278 -12.527 10.821 1.00 31.22 30 PRO B N 1
ATOM 856 C CA . PRO B 1 23 ? -20.114 -11.710 10.413 1.00 30.07 30 PRO B CA 1
ATOM 857 C C . PRO B 1 23 ? -18.801 -12.514 10.333 1.00 25.29 30 PRO B C 1
ATOM 858 O O . PRO B 1 23 ? -18.601 -13.464 11.070 1.00 27.44 30 PRO B O 1
ATOM 862 N N . ILE B 1 24 ? -17.945 -12.137 9.405 1.00 22.31 31 ILE B N 1
ATOM 863 C CA . ILE B 1 24 ? -16.691 -12.823 9.126 1.00 24.46 31 ILE B CA 1
ATOM 864 C C . ILE B 1 24 ? -15.519 -11.869 9.477 1.00 27.96 31 ILE B C 1
ATOM 865 O O . ILE B 1 24 ? -14.323 -12.250 9.579 1.00 29.88 31 ILE B O 1
ATOM 870 N N . GLY B 1 25 ? -15.868 -10.623 9.698 1.00 22.15 32 GLY B N 1
ATOM 871 C CA . GLY B 1 25 ? -14.881 -9.623 10.070 1.00 25.72 32 GLY B CA 1
ATOM 872 C C . GLY B 1 25 ? -15.624 -8.439 10.654 1.00 24.91 32 GLY B C 1
ATOM 873 O O . GLY B 1 25 ? -16.865 -8.419 10.729 1.00 20.89 32 GLY B O 1
ATOM 874 N N . GLN B 1 26 ? -14.863 -7.451 11.068 1.00 24.86 33 GLN B N 1
ATOM 875 C CA . GLN B 1 26 ? -15.502 -6.174 11.406 1.00 29.17 33 GLN B CA 1
ATOM 876 C C . GLN B 1 26 ? -14.560 -4.986 11.307 1.00 26.48 33 GLN B C 1
ATOM 877 O O . GLN B 1 26 ? -13.321 -5.149 11.371 1.00 25.98 33 GLN B O 1
ATOM 883 N N . LEU B 1 27 ? -15.132 -3.800 11.104 1.00 24.53 34 LEU B N 1
ATOM 884 C CA . LEU B 1 27 ? -14.332 -2.591 11.071 1.00 25.49 34 LEU B CA 1
ATOM 885 C C . LEU B 1 27 ? -14.646 -1.791 12.318 1.00 23.79 34 LEU B C 1
ATOM 886 O O . LEU B 1 27 ? -15.811 -1.507 12.620 1.00 24.27 34 LEU B O 1
ATOM 891 N N . ARG B 1 28 ? -13.606 -1.398 13.019 1.00 21.22 35 ARG B N 1
ATOM 892 C CA . ARG B 1 28 ? -13.798 -0.538 14.206 1.00 22.29 35 ARG B CA 1
ATOM 893 C C . ARG B 1 28 ? -13.470 0.868 13.792 1.00 23.00 35 ARG B C 1
ATOM 894 O O . ARG B 1 28 ? -12.312 1.149 13.419 1.00 27.43 35 ARG B O 1
ATOM 902 N N . LEU B 1 29 ? -14.470 1.757 13.852 1.00 20.38 36 LEU B N 1
ATOM 903 C CA . LEU B 1 29 ? -14.282 3.167 13.574 1.00 22.11 36 LEU B CA 1
ATOM 904 C C . LEU B 1 29 ? -13.962 3.817 14.919 1.00 20.55 36 LEU B C 1
ATOM 905 O O . LEU B 1 29 ? -14.767 3.854 15.791 1.00 20.72 36 LEU B O 1
ATOM 910 N N . PHE B 1 30 ? -12.734 4.310 15.082 1.00 21.34 37 PHE B N 1
ATOM 911 C CA . PHE B 1 30 ? -12.335 4.966 16.358 1.00 20.97 37 PHE B CA 1
ATOM 912 C C . PHE B 1 30 ? -13.070 6.267 16.669 1.00 20.51 37 PHE B C 1
ATOM 913 O O . PHE B 1 30 ? -13.424 7.043 15.777 1.00 22.73 37 PHE B O 1
ATOM 921 N N . SER B 1 31 ? -13.257 6.530 17.965 1.00 20.20 38 SER B N 1
ATOM 922 C CA . SER B 1 31 ? -13.760 7.818 18.414 1.00 23.77 38 SER B CA 1
ATOM 923 C C . SER B 1 31 ? -12.925 9.030 17.944 1.00 25.16 38 SER B C 1
ATOM 924 O O . SER B 1 31 ? -11.714 8.931 17.602 1.00 26.00 38 SER B O 1
ATOM 927 N N . GLY B 1 32 ? -13.569 10.179 17.869 1.00 24.83 39 GLY B N 1
ATOM 928 C CA . GLY B 1 32 ? -12.827 11.393 17.560 1.00 23.99 39 GLY B CA 1
ATOM 929 C C . GLY B 1 32 ? -13.777 12.525 17.757 1.00 27.91 39 GLY B C 1
ATOM 930 O O . GLY B 1 32 ? -14.838 12.357 18.433 1.00 25.03 39 GLY B O 1
ATOM 931 N N . THR B 1 33 ? -13.421 13.673 17.172 1.00 26.05 40 THR B N 1
ATOM 932 C CA . THR B 1 33 ? -14.229 14.889 17.359 1.00 31.71 40 THR B CA 1
ATOM 933 C C . THR B 1 33 ? -15.599 14.690 16.681 1.00 29.59 40 THR B C 1
ATOM 934 O O . THR B 1 33 ? -16.575 15.400 17.016 1.00 26.06 40 THR B O 1
ATOM 938 N N . HIS B 1 34 ? -15.653 13.745 15.721 1.00 24.92 41 HIS B N 1
ATOM 939 C CA . HIS B 1 34 ? -16.854 13.408 14.974 1.00 32.20 41 HIS B CA 1
ATOM 940 C C . HIS B 1 34 ? -17.840 12.610 15.799 1.00 34.68 41 HIS B C 1
ATOM 941 O O . HIS B 1 34 ? -19.012 12.547 15.434 1.00 36.18 41 HIS B O 1
ATOM 948 N N . GLY B 1 35 ? -17.381 11.912 16.832 1.00 26.70 42 GLY B N 1
ATOM 949 C CA . GLY B 1 35 ? -18.296 11.067 17.594 1.00 28.81 42 GLY B CA 1
ATOM 950 C C . GLY B 1 35 ? -17.619 9.867 18.250 1.00 26.88 42 GLY B C 1
ATOM 951 O O . GLY B 1 35 ? -16.387 9.711 18.174 1.00 26.98 42 GLY B O 1
ATOM 952 N N . PRO B 1 36 ? -18.409 9.013 18.901 1.00 23.15 43 PRO B N 1
ATOM 953 C CA . PRO B 1 36 ? -17.860 7.902 19.635 1.00 22.08 43 PRO B CA 1
ATOM 954 C C . PRO B 1 36 ? -17.415 6.780 18.674 1.00 22.61 43 PRO B C 1
ATOM 955 O O . PRO B 1 36 ? -17.735 6.775 17.433 1.00 20.52 43 PRO B O 1
ATOM 959 N N . GLU B 1 37 ? -16.672 5.843 19.272 1.00 23.67 44 GLU B N 1
ATOM 960 C CA . GLU B 1 37 ? -16.226 4.648 18.626 1.00 22.33 44 GLU B CA 1
ATOM 961 C C . GLU B 1 37 ? -17.472 3.868 18.253 1.00 22.70 44 GLU B C 1
ATOM 962 O O . GLU B 1 37 ? -18.497 3.913 19.009 1.00 23.47 44 GLU B O 1
ATOM 968 N N . ARG B 1 38 ? -17.384 3.094 17.155 1.00 21.14 45 ARG B N 1
ATOM 969 C CA . ARG B 1 38 ? -18.506 2.232 16.760 1.00 19.84 45 ARG B CA 1
ATOM 970 C C . ARG B 1 38 ? -17.957 1.156 15.854 1.00 22.58 45 ARG B C 1
ATOM 971 O O . ARG B 1 38 ? -16.936 1.389 15.169 1.00 24.56 45 ARG B O 1
ATOM 979 N N . ASP B 1 39 ? -18.606 -0.017 15.880 1.00 19.45 46 ASP B N 1
ATOM 980 C CA . ASP B 1 39 ? -18.197 -1.173 15.065 1.00 18.55 46 ASP B CA 1
ATOM 981 C C . ASP B 1 39 ? -19.143 -1.432 13.887 1.00 19.32 46 ASP B C 1
ATOM 982 O O . ASP B 1 39 ? -20.336 -1.214 13.973 1.00 21.41 46 ASP B O 1
ATOM 987 N N . PHE B 1 40 ? -18.602 -1.963 12.802 1.00 21.62 47 PHE B N 1
ATOM 988 C CA . PHE B 1 40 ? -19.394 -2.355 11.671 1.00 23.18 47 PHE B CA 1
ATOM 989 C C . PHE B 1 40 ? -19.054 -3.774 11.311 1.00 22.28 47 PHE B C 1
ATOM 990 O O . PHE B 1 40 ? -17.900 -4.073 10.941 1.00 28.69 47 PHE B O 1
ATOM 998 N N . PRO B 1 41 ? -20.032 -4.662 11.380 1.00 26.41 48 PRO B N 1
ATOM 999 C CA . PRO B 1 41 ? -19.751 -6.036 10.973 1.00 24.54 48 PRO B CA 1
ATOM 1000 C C . PRO B 1 41 ? -19.532 -6.187 9.429 1.00 23.13 48 PRO B C 1
ATOM 1001 O O . PRO B 1 41 ? -20.108 -5.449 8.623 1.00 22.00 48 PRO B O 1
ATOM 1005 N N . LEU B 1 42 ? -18.686 -7.127 9.033 1.00 20.04 49 LEU B N 1
ATOM 1006 C CA . LEU B 1 42 ? -18.411 -7.352 7.624 1.00 22.18 49 LEU B CA 1
ATOM 1007 C C . LEU B 1 42 ? -18.821 -8.749 7.226 1.00 23.29 49 LEU B C 1
ATOM 1008 O O . LEU B 1 42 ? -18.664 -9.703 8.045 1.00 23.52 49 LEU B O 1
ATOM 1013 N N . TYR B 1 43 ? -19.375 -8.896 6.022 1.00 20.40 50 TYR B N 1
ATOM 1014 C CA . TYR B 1 43 ? -19.925 -10.206 5.630 1.00 22.84 50 TYR B CA 1
ATOM 1015 C C . TYR B 1 43 ? -19.304 -10.741 4.345 1.00 23.24 50 TYR B C 1
ATOM 1016 O O . TYR B 1 43 ? -18.629 -10.017 3.643 1.00 25.44 50 TYR B O 1
ATOM 1025 N N . LEU B 1 44 ? -19.539 -12.022 4.033 1.00 20.75 51 LEU B N 1
ATOM 1026 C CA . LEU B 1 44 ? -19.165 -12.524 2.692 1.00 21.11 51 LEU B CA 1
ATOM 1027 C C . LEU B 1 44 ? -19.720 -11.614 1.588 1.00 20.43 51 LEU B C 1
ATOM 1028 O O . LEU B 1 44 ? -20.865 -11.176 1.671 1.00 20.72 51 LEU B O 1
ATOM 1033 N N . GLY B 1 45 ? -18.930 -11.343 0.554 1.00 18.85 52 GLY B N 1
ATOM 1034 C CA . GLY B 1 45 ? -19.434 -10.555 -0.598 1.00 22.12 52 GLY B CA 1
ATOM 1035 C C . GLY B 1 45 ? -18.896 -9.141 -0.544 1.00 21.60 52 GLY B C 1
ATOM 1036 O O . GLY B 1 45 ? -17.826 -8.899 0.021 1.00 21.16 52 GLY B O 1
ATOM 1037 N N . LYS B 1 46 ? -19.624 -8.200 -1.139 1.00 21.48 53 LYS B N 1
ATOM 1038 C CA . LYS B 1 46 ? -19.176 -6.816 -1.214 1.00 24.61 53 LYS B CA 1
ATOM 1039 C C . LYS B 1 46 ? -19.705 -6.041 0.000 1.00 23.49 53 LYS B C 1
ATOM 1040 O O . LYS B 1 46 ? -20.891 -6.080 0.294 1.00 29.47 53 LYS B O 1
ATOM 1046 N N . ASN B 1 47 ? -18.822 -5.380 0.720 1.00 20.09 54 ASN B N 1
ATOM 1047 C CA . ASN B 1 47 ? -19.219 -4.501 1.854 1.00 20.29 54 ASN B CA 1
ATOM 1048 C C . ASN B 1 47 ? -18.813 -3.083 1.478 1.00 22.07 54 ASN B C 1
ATOM 1049 O O . ASN B 1 47 ? -17.610 -2.756 1.524 1.00 25.27 54 ASN B O 1
ATOM 1054 N N . VAL B 1 48 ? -19.788 -2.268 1.077 1.00 22.53 55 VAL B N 1
ATOM 1055 C CA . VAL B 1 48 ? -19.548 -0.916 0.545 1.00 21.03 55 VAL B CA 1
ATOM 1056 C C . VAL B 1 48 ? -19.408 0.049 1.732 1.00 21.66 55 VAL B C 1
ATOM 1057 O O . VAL B 1 48 ? -20.249 0.029 2.660 1.00 23.29 55 VAL B O 1
ATOM 1061 N N . VAL B 1 49 ? -18.323 0.851 1.705 1.00 21.48 56 VAL B N 1
ATOM 1062 C CA . VAL B 1 49 ? -18.049 1.905 2.719 1.00 19.48 56 VAL B CA 1
ATOM 1063 C C . VAL B 1 49 ? -18.479 3.201 2.051 1.00 20.01 56 VAL B C 1
ATOM 1064 O O . VAL B 1 49 ? -18.071 3.476 0.926 1.00 24.61 56 VAL B O 1
ATOM 1068 N N . GLY B 1 50 ? -19.273 4.039 2.724 1.00 22.91 57 GLY B N 1
ATOM 1069 C CA . GLY B 1 50 ? -19.658 5.289 2.061 1.00 23.99 57 GLY B CA 1
ATOM 1070 C C . GLY B 1 50 ? -20.615 6.087 2.915 1.00 24.66 57 GLY B C 1
ATOM 1071 O O . GLY B 1 50 ? -21.095 5.578 3.948 1.00 24.52 57 GLY B O 1
ATOM 1072 N N . ARG B 1 51 ? -20.921 7.294 2.435 1.00 24.18 58 ARG B N 1
ATOM 1073 C CA . ARG B 1 51 ? -21.783 8.235 3.115 1.00 24.78 58 ARG B CA 1
ATOM 1074 C C . ARG B 1 51 ? -23.223 7.866 2.787 1.00 27.71 58 ARG B C 1
ATOM 1075 O O . ARG B 1 51 ? -24.115 8.115 3.594 1.00 31.57 58 ARG B O 1
ATOM 1083 N N . SER B 1 52 ? -23.465 7.301 1.598 1.00 24.96 59 SER B N 1
ATOM 1084 C CA . SER B 1 52 ? -24.878 6.978 1.217 1.00 26.12 59 SER B CA 1
ATOM 1085 C C . SER B 1 52 ? -25.467 6.062 2.325 1.00 25.97 59 SER B C 1
ATOM 1086 O O . SER B 1 52 ? -24.786 5.160 2.765 1.00 28.36 59 SER B O 1
ATOM 1089 N N . PRO B 1 53 ? -26.726 6.283 2.763 1.00 26.27 60 PRO B N 1
ATOM 1090 C CA . PRO B 1 53 ? -27.267 5.582 3.968 1.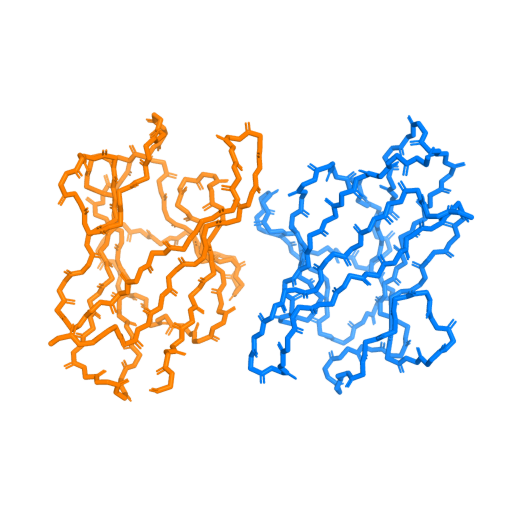00 28.13 60 PRO B CA 1
ATOM 1091 C C . PRO B 1 53 ? -27.420 4.074 3.837 1.00 31.32 60 PRO B C 1
ATOM 1092 O O . PRO B 1 53 ? -27.422 3.368 4.886 1.00 23.78 60 PRO B O 1
ATOM 1096 N N . ASP B 1 54 ? -27.573 3.588 2.590 1.00 27.96 61 ASP B N 1
ATOM 1097 C CA . ASP B 1 54 ? -27.661 2.133 2.360 1.00 33.49 61 ASP B CA 1
ATOM 1098 C C . ASP B 1 54 ? -26.331 1.395 2.143 1.00 30.41 61 ASP B C 1
ATOM 1099 O O . ASP B 1 54 ? -26.355 0.235 1.788 1.00 29.26 61 ASP B O 1
ATOM 1104 N N . CYS B 1 55 ? -25.189 2.063 2.284 1.00 31.54 62 CYS B N 1
ATOM 1105 C CA . CYS B 1 55 ? -23.900 1.366 2.352 1.00 27.54 62 CYS B CA 1
ATOM 1106 C C . CYS B 1 55 ? -23.866 0.310 3.483 1.00 27.35 62 CYS B C 1
ATOM 1107 O O . CYS B 1 55 ? -24.476 0.470 4.532 1.00 31.31 62 CYS B O 1
ATOM 1110 N N . SER B 1 56 ? -23.124 -0.767 3.265 1.00 30.41 63 SER B N 1
ATOM 1111 C CA . SER B 1 56 ? -22.925 -1.805 4.288 1.00 33.66 63 SER B CA 1
ATOM 1112 C C . SER B 1 56 ? -22.298 -1.232 5.558 1.00 30.91 63 SER B C 1
ATOM 1113 O O . SER B 1 56 ? -22.697 -1.587 6.701 1.00 29.70 63 SER B O 1
ATOM 1116 N N . VAL B 1 57 ? -21.306 -0.365 5.323 1.00 25.48 64 VAL B N 1
ATOM 1117 C CA . VAL B 1 57 ? -20.584 0.392 6.333 1.00 23.33 64 VAL B CA 1
ATOM 1118 C C . VAL B 1 57 ? -20.934 1.859 6.050 1.00 27.57 64 VAL B C 1
ATOM 1119 O O . VAL B 1 57 ? -20.276 2.514 5.211 1.00 27.13 64 VAL B O 1
ATOM 1123 N N . ALA B 1 58 ? -21.987 2.378 6.699 1.00 27.36 65 ALA B N 1
ATOM 1124 C CA . ALA B 1 58 ? -22.459 3.727 6.356 1.00 23.72 65 ALA B CA 1
ATOM 1125 C C . ALA B 1 58 ? -21.790 4.711 7.313 1.00 23.19 65 ALA B C 1
ATOM 1126 O O . ALA B 1 58 ? -22.093 4.696 8.484 1.00 23.57 65 ALA 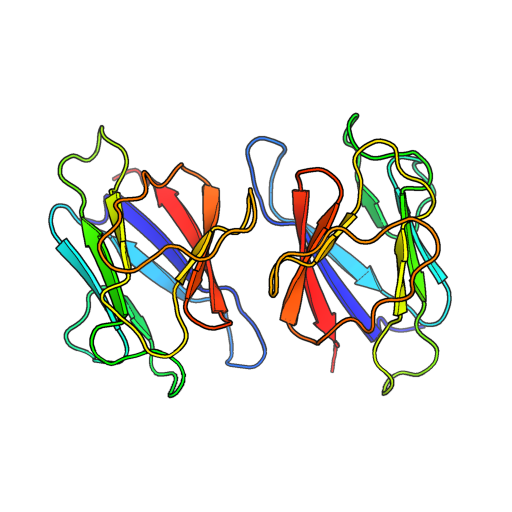B O 1
ATOM 1128 N N . LEU B 1 59 ? -20.875 5.557 6.817 1.00 26.02 66 LEU B N 1
ATOM 1129 C CA . LEU B 1 59 ? -20.122 6.535 7.657 1.00 22.38 66 LEU B CA 1
ATOM 1130 C C . LEU B 1 59 ? -20.751 7.869 7.354 1.00 25.49 66 LEU B C 1
ATOM 1131 O O . LEU B 1 59 ? -20.616 8.391 6.219 1.00 28.65 66 LEU B O 1
ATOM 1136 N N . PRO B 1 60 ? -21.447 8.449 8.343 1.00 23.45 67 PRO B N 1
ATOM 1137 C CA . PRO B 1 60 ? -22.285 9.619 8.087 1.00 24.29 67 PRO B CA 1
ATOM 1138 C C . PRO B 1 60 ? -21.538 10.950 8.189 1.00 22.40 67 PRO B C 1
ATOM 1139 O O . PRO B 1 60 ? -21.925 11.840 8.935 1.00 24.60 67 PRO B O 1
ATOM 1143 N N . PHE B 1 61 ? -20.459 11.106 7.446 1.00 19.51 68 PHE B N 1
ATOM 1144 C CA . PHE B 1 61 ? -19.638 12.295 7.502 1.00 19.17 68 PHE B CA 1
ATOM 1145 C C . PHE B 1 61 ? -19.545 12.963 6.125 1.00 19.46 68 PHE B C 1
ATOM 1146 O O . PHE B 1 61 ? -19.361 12.255 5.108 1.00 21.41 68 PHE B O 1
ATOM 1154 N N . PRO B 1 62 ? -19.548 14.294 6.094 1.00 18.39 69 PRO B N 1
ATOM 1155 C CA . PRO B 1 62 ? -19.576 14.916 4.763 1.00 23.60 69 PRO B CA 1
ATOM 1156 C C . PRO B 1 62 ? -18.315 14.647 3.902 1.00 25.10 69 PRO B C 1
ATOM 1157 O O . PRO B 1 62 ? -18.381 14.736 2.658 1.00 26.41 69 PRO B O 1
ATOM 1161 N N . SER B 1 63 ? -17.192 14.280 4.520 1.00 20.46 70 SER B N 1
ATOM 1162 C CA . SER B 1 63 ? -15.951 14.162 3.767 1.00 19.75 70 SER B CA 1
ATOM 1163 C C . SER B 1 63 ? -15.828 12.789 3.147 1.00 21.61 70 SER B C 1
ATOM 1164 O O . SER B 1 63 ? -14.832 12.509 2.421 1.00 22.73 70 SER B O 1
ATOM 1167 N N . ILE B 1 64 ? -16.797 11.905 3.459 1.00 21.02 71 ILE B N 1
ATOM 1168 C CA . ILE B 1 64 ? -16.800 10.519 2.910 1.00 19.15 71 ILE B CA 1
ATOM 1169 C C . ILE B 1 64 ? -17.645 10.546 1.685 1.00 20.54 71 ILE B C 1
ATOM 1170 O O . ILE B 1 64 ? -18.720 11.149 1.717 1.00 23.63 71 ILE B O 1
ATOM 1175 N N . SER B 1 65 ? -17.229 9.843 0.621 1.00 20.40 72 SER B N 1
ATOM 1176 C CA . SER B 1 65 ? -17.979 9.917 -0.639 1.00 21.73 72 SER B CA 1
ATOM 1177 C C . SER B 1 65 ? -19.142 8.950 -0.507 1.00 18.58 72 SER B C 1
ATOM 1178 O O . SER B 1 65 ? -19.105 8.039 0.374 1.00 21.28 72 SER B O 1
ATOM 1181 N N . LYS B 1 66 ? -20.179 9.144 -1.333 1.00 23.51 73 LYS B N 1
ATOM 1182 C CA . LYS B 1 66 ? -21.427 8.315 -1.264 1.00 21.26 73 LYS B CA 1
ATOM 1183 C C . LYS B 1 66 ? -21.130 6.849 -1.366 1.00 25.79 73 LYS B C 1
ATOM 1184 O O . LYS B 1 66 ? -21.691 6.015 -0.598 1.00 24.75 73 LYS B O 1
ATOM 1190 N N . GLN B 1 67 ? -20.302 6.518 -2.368 1.00 22.99 74 GLN B N 1
ATOM 1191 C CA . GLN B 1 67 ? -19.728 5.181 -2.472 1.00 24.41 74 GLN B CA 1
ATOM 1192 C C . GLN B 1 67 ? -18.205 5.348 -2.444 1.00 23.82 74 GLN B C 1
ATOM 1193 O O . GLN B 1 67 ? -17.586 5.707 -3.447 1.00 23.65 74 GLN B O 1
ATOM 1199 N N . HIS B 1 68 ? -17.642 5.152 -1.262 1.00 20.47 75 HIS B N 1
ATOM 1200 C CA . HIS B 1 68 ? -16.259 5.517 -0.985 1.00 23.65 75 HIS B CA 1
ATOM 1201 C C . HIS B 1 68 ? -15.278 4.421 -1.302 1.00 24.23 75 HIS B C 1
ATOM 1202 O O . HIS B 1 68 ? -14.281 4.628 -2.015 1.00 24.44 75 HIS B O 1
ATOM 1209 N N . ALA B 1 69 ? -15.536 3.229 -0.761 1.00 24.80 76 ALA B N 1
ATOM 1210 C CA . ALA B 1 69 ? -14.597 2.115 -0.856 1.00 25.38 76 ALA B CA 1
ATOM 1211 C C . ALA B 1 69 ? -15.411 0.838 -0.774 1.00 26.06 76 ALA B C 1
ATOM 1212 O O . ALA B 1 69 ? -16.603 0.884 -0.447 1.00 24.17 76 ALA B O 1
ATOM 1214 N N . VAL B 1 70 ? -14.823 -0.298 -1.153 1.00 25.17 77 VAL B N 1
ATOM 1215 C CA . VAL B 1 70 ? -15.554 -1.543 -0.998 1.00 24.43 77 VAL B CA 1
ATOM 1216 C C . VAL B 1 70 ? -14.569 -2.531 -0.359 1.00 22.83 77 VAL B C 1
ATOM 1217 O O . VAL B 1 70 ? -13.340 -2.494 -0.666 1.00 27.71 77 VAL B O 1
ATOM 1221 N N . ILE B 1 71 ? -15.066 -3.362 0.548 1.00 22.79 78 ILE B N 1
ATOM 1222 C CA . ILE B 1 71 ? -14.250 -4.426 1.152 1.00 23.78 78 ILE B CA 1
ATOM 1223 C C . ILE B 1 71 ? -14.909 -5.706 0.717 1.00 22.85 78 ILE B C 1
ATOM 1224 O O . ILE B 1 71 ? -16.018 -5.967 1.182 1.00 26.20 78 ILE B O 1
ATOM 1229 N N . GLU B 1 72 ? -14.277 -6.472 -0.200 1.00 24.42 79 GLU B N 1
ATOM 1230 C CA . GLU B 1 72 ? -14.871 -7.716 -0.755 1.00 23.27 79 GLU B CA 1
ATOM 1231 C C . GLU B 1 72 ? -14.291 -8.904 -0.030 1.00 22.20 79 GLU B C 1
ATOM 1232 O O . GLU B 1 72 ? -13.081 -9.067 -0.033 1.00 24.04 79 GLU B O 1
ATOM 1238 N N . ILE B 1 73 ? -15.141 -9.753 0.535 1.00 21.23 80 ILE B N 1
ATOM 1239 C CA . ILE B 1 73 ? -14.659 -10.980 1.190 1.00 22.86 80 ILE B CA 1
ATOM 1240 C C . ILE B 1 73 ? -15.212 -12.233 0.553 1.00 30.33 80 ILE B C 1
ATOM 1241 O O . ILE B 1 73 ? -16.433 -12.455 0.608 1.00 27.67 80 ILE B O 1
ATOM 1246 N N . SER B 1 74 ? -14.315 -13.057 -0.018 1.00 27.87 81 SER B N 1
ATOM 1247 C CA . SER B 1 74 ? -14.689 -14.283 -0.735 1.00 28.31 81 SER B CA 1
ATOM 1248 C C . SER B 1 74 ? -14.856 -15.538 0.151 1.00 30.94 81 SER B C 1
ATOM 1249 O O . SER B 1 74 ? -15.728 -16.377 -0.119 1.00 40.22 81 SER B O 1
ATOM 1252 N N . ALA B 1 75 ? -14.032 -15.704 1.182 1.00 28.87 82 ALA B N 1
ATOM 1253 C CA . ALA B 1 75 ? -14.210 -16.867 2.087 1.00 32.22 82 ALA B CA 1
ATOM 1254 C C . ALA B 1 75 ? -13.887 -16.490 3.517 1.00 39.06 82 ALA B C 1
ATOM 1255 O O . ALA B 1 75 ? -13.131 -15.524 3.745 1.00 32.76 82 ALA B O 1
ATOM 1257 N N . TRP B 1 76 ? -14.428 -17.251 4.480 1.00 37.67 83 TRP B N 1
ATOM 1258 C CA . TRP B 1 76 ? -14.196 -16.966 5.908 1.00 39.38 83 TRP B CA 1
ATOM 1259 C C . TRP B 1 76 ? -12.715 -16.822 6.225 1.00 37.32 83 TRP B C 1
ATOM 1260 O O . TRP B 1 76 ? -12.291 -15.995 7.076 1.00 37.79 83 TRP B O 1
ATOM 1271 N N . ASN B 1 77 ? -11.926 -17.580 5.464 1.00 37.46 84 ASN B N 1
ATOM 1272 C CA . ASN B 1 77 ? -10.515 -17.822 5.716 1.00 38.37 84 ASN B CA 1
ATOM 1273 C C . ASN B 1 77 ? -9.577 -17.157 4.692 1.00 34.99 84 ASN B C 1
ATOM 1274 O O . ASN B 1 77 ? -8.399 -17.517 4.607 1.00 29.72 84 ASN B O 1
ATOM 1279 N N . LYS B 1 78 ? -10.102 -16.226 3.896 1.00 29.59 85 LYS B N 1
ATOM 1280 C CA . LYS B 1 78 ? -9.291 -15.472 2.918 1.00 29.30 85 LYS B CA 1
ATOM 1281 C C . LYS B 1 78 ? -9.381 -13.996 3.262 1.00 26.85 85 LYS B C 1
ATOM 1282 O O . LYS B 1 78 ? -10.473 -13.500 3.554 1.00 25.41 85 LYS B O 1
ATOM 1288 N N . ALA B 1 79 ? -8.234 -13.307 3.264 1.00 27.98 86 ALA B N 1
ATOM 1289 C CA . ALA B 1 79 ? -8.175 -11.882 3.573 1.00 26.42 86 ALA B CA 1
ATOM 1290 C C . ALA B 1 79 ? -9.055 -11.110 2.592 1.00 25.38 86 ALA B C 1
ATOM 1291 O O . ALA B 1 79 ? -9.057 -11.428 1.392 1.00 23.09 86 ALA B O 1
ATOM 1293 N N . PRO B 1 80 ? -9.812 -10.109 3.101 1.00 23.47 87 PRO B N 1
ATOM 1294 C CA . PRO B 1 80 ? -10.656 -9.175 2.356 1.00 22.88 87 PRO B CA 1
ATOM 1295 C C . PRO B 1 80 ? -9.785 -8.408 1.409 1.00 20.58 87 PRO B C 1
ATOM 1296 O O . PRO B 1 80 ? -8.579 -8.285 1.649 1.00 23.23 87 PRO B O 1
ATOM 1300 N N . ILE B 1 81 ? -10.415 -7.938 0.334 1.00 20.50 88 ILE B N 1
ATOM 1301 C CA . ILE B 1 81 ? -9.777 -7.088 -0.660 1.00 21.34 88 ILE B CA 1
ATOM 1302 C C . ILE B 1 81 ? -10.418 -5.739 -0.582 1.00 22.43 88 ILE B C 1
ATOM 1303 O O . ILE B 1 81 ? -11.650 -5.636 -0.747 1.00 21.88 88 ILE B O 1
ATOM 1308 N N . LEU B 1 82 ? -9.604 -4.699 -0.344 1.00 18.02 89 LEU B N 1
ATOM 1309 C CA . LEU B 1 82 ? -10.106 -3.321 -0.212 1.00 22.38 89 LEU B CA 1
ATOM 1310 C C . LEU B 1 82 ? -9.794 -2.553 -1.490 1.00 19.56 89 LEU B C 1
ATOM 1311 O O . LEU B 1 82 ? -8.687 -2.662 -1.995 1.00 21.93 89 LEU B O 1
ATOM 1316 N N . GLN B 1 83 ? -10.741 -1.761 -1.985 1.00 21.13 90 GLN B N 1
ATOM 1317 C CA . GLN B 1 83 ? -10.456 -0.864 -3.083 1.00 22.19 90 GLN B CA 1
ATOM 1318 C C . GLN B 1 83 ? -11.156 0.406 -2.809 1.00 23.58 90 GLN B C 1
ATOM 1319 O O . GLN B 1 83 ? -12.275 0.391 -2.289 1.00 24.78 90 GLN B O 1
ATOM 1325 N N . ASP B 1 84 ? -10.536 1.493 -3.263 1.00 23.65 91 ASP B N 1
ATOM 1326 C CA . ASP B 1 84 ? -11.191 2.792 -3.274 1.00 23.17 91 ASP B CA 1
ATOM 1327 C C . ASP B 1 84 ? -12.069 2.901 -4.552 1.00 24.28 91 ASP B C 1
ATOM 1328 O O . ASP B 1 84 ? -11.703 2.382 -5.600 1.00 24.68 91 ASP B O 1
ATOM 1333 N N . CYS B 1 85 ? -13.232 3.531 -4.441 1.00 23.38 92 CYS B N 1
ATOM 1334 C CA . CYS B 1 85 ? -14.170 3.638 -5.557 1.00 24.69 92 CYS B CA 1
ATOM 1335 C C . CYS B 1 85 ? -14.144 5.004 -6.284 1.00 21.96 92 CYS B C 1
ATOM 1336 O O . CYS B 1 85 ? -15.129 5.374 -6.948 1.00 34.35 92 CYS B O 1
ATOM 1339 N N . GLY B 1 86 ? -13.010 5.710 -6.221 1.00 23.09 93 GLY B N 1
ATOM 1340 C CA . GLY B 1 86 ? -12.881 6.970 -6.950 1.00 22.07 93 GLY B CA 1
ATOM 1341 C C . GLY B 1 86 ? -13.324 8.065 -5.989 1.00 26.01 93 GLY B C 1
ATOM 1342 O O . GLY B 1 86 ? -13.929 9.076 -6.409 1.00 26.21 93 GLY B O 1
ATOM 1343 N N . SER B 1 87 ? -13.067 7.860 -4.693 1.00 21.66 94 SER B N 1
ATOM 1344 C CA . SER B 1 87 ? -13.560 8.795 -3.629 1.00 23.39 94 SER B CA 1
ATOM 1345 C C . SER B 1 87 ? -12.953 10.172 -3.772 1.00 20.92 94 SER B C 1
ATOM 1346 O O . SER B 1 87 ? -11.853 10.317 -4.342 1.00 27.90 94 SER B O 1
ATOM 1349 N N . LEU B 1 88 ? -13.614 11.196 -3.241 1.00 21.94 95 LEU B N 1
ATOM 1350 C CA . LEU B 1 88 ? -13.067 12.545 -3.363 1.00 21.93 95 LEU B CA 1
ATOM 1351 C C . LEU B 1 88 ? -11.817 12.725 -2.486 1.00 25.19 95 LEU B C 1
ATOM 1352 O O . LEU B 1 88 ? -10.802 13.320 -2.930 1.00 25.17 95 LEU B O 1
ATOM 1357 N N . ASN B 1 89 ? -11.910 12.231 -1.241 1.00 21.54 96 ASN B N 1
ATOM 1358 C CA . ASN B 1 89 ? -10.853 12.464 -0.267 1.00 32.47 96 ASN B CA 1
ATOM 1359 C C . ASN B 1 89 ? -9.918 11.294 -0.054 1.00 28.60 96 ASN B C 1
ATOM 1360 O O . ASN B 1 89 ? -8.894 11.425 0.632 1.00 27.22 96 ASN B O 1
ATOM 1365 N N . GLY B 1 90 ? -10.235 10.163 -0.679 1.00 26.43 97 GLY B N 1
ATOM 1366 C CA . GLY B 1 90 ? -9.251 9.101 -0.734 1.00 22.09 97 GLY B CA 1
ATOM 1367 C C . GLY B 1 90 ? -9.426 8.087 0.388 1.00 21.41 97 GLY B C 1
ATOM 1368 O O . GLY B 1 90 ? -10.209 8.286 1.371 1.00 23.85 97 GLY B O 1
ATOM 1369 N N . THR B 1 91 ? -8.683 7.011 0.217 1.00 21.35 98 THR B N 1
ATOM 1370 C CA . THR B 1 91 ? -8.538 5.873 1.155 1.00 22.61 98 THR B CA 1
ATOM 1371 C C . THR B 1 91 ? -7.025 5.700 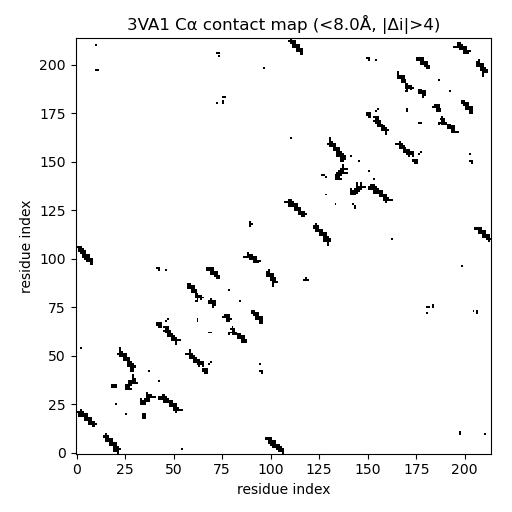1.306 1.00 22.24 98 THR B C 1
ATOM 1372 O O . THR B 1 91 ? -6.296 5.699 0.320 1.00 26.28 98 THR B O 1
ATOM 1376 N N . GLN B 1 92 ? -6.547 5.549 2.539 1.00 18.76 99 GLN B N 1
ATOM 1377 C CA . GLN B 1 92 ? -5.107 5.348 2.752 1.00 20.45 99 GLN B CA 1
ATOM 1378 C C . GLN B 1 92 ? -4.893 4.110 3.626 1.00 23.76 99 GLN B C 1
ATOM 1379 O O . GLN B 1 92 ? -5.628 3.885 4.586 1.00 25.42 99 GLN B O 1
ATOM 1385 N N . ILE B 1 93 ? -3.866 3.334 3.314 1.00 21.62 100 ILE B N 1
ATOM 1386 C CA . ILE B 1 93 ? -3.383 2.286 4.199 1.00 19.52 100 ILE B CA 1
ATOM 1387 C C . ILE B 1 93 ? -2.528 3.018 5.263 1.00 19.82 100 ILE B C 1
ATOM 1388 O O . ILE B 1 93 ? -1.668 3.891 4.925 1.00 21.01 100 ILE B O 1
ATOM 1393 N N . VAL B 1 94 ? -2.704 2.683 6.539 1.00 19.44 101 VAL B N 1
ATOM 1394 C CA . VAL B 1 94 ? -1.913 3.451 7.547 1.00 17.92 101 VAL B CA 1
ATOM 1395 C C . VAL B 1 94 ? -0.457 3.015 7.654 1.00 22.16 101 VAL B C 1
ATOM 1396 O O . VAL B 1 94 ? 0.448 3.850 7.739 1.00 18.44 101 VAL B O 1
ATOM 1400 N N . LYS B 1 95 ? -0.203 1.709 7.545 1.00 21.75 102 LYS B N 1
ATOM 1401 C CA . LYS B 1 95 ? 1.168 1.182 7.776 1.00 21.17 102 LYS B CA 1
ATOM 1402 C C . LYS B 1 95 ? 1.432 0.012 6.825 1.00 20.06 102 LYS B C 1
ATOM 1403 O O . LYS B 1 95 ? 0.748 -1.029 6.949 1.00 25.11 102 LYS B O 1
ATOM 1409 N N . PRO B 1 96 ? 2.412 0.133 5.904 1.00 21.18 103 PRO B N 1
ATOM 1410 C CA . PRO B 1 96 ? 3.122 1.352 5.526 1.00 24.29 103 PRO B CA 1
ATOM 1411 C C . PRO B 1 96 ? 2.188 2.395 4.928 1.00 21.07 103 PRO B C 1
ATOM 1412 O O . PRO B 1 96 ? 1.212 2.047 4.266 1.00 22.76 103 PRO B O 1
ATOM 1416 N N . PRO B 1 97 ? 2.439 3.687 5.230 1.00 25.42 104 PRO B N 1
ATOM 1417 C CA . PRO B 1 97 ? 1.489 4.718 4.760 1.00 27.47 104 PRO B CA 1
ATOM 1418 C C . PRO B 1 97 ? 1.495 4.741 3.239 1.00 27.14 104 PRO B C 1
ATOM 1419 O O . PRO B 1 97 ? 2.614 4.809 2.608 1.00 19.55 104 PRO B O 1
ATOM 1423 N N . ARG B 1 98 ? 0.279 4.683 2.665 1.00 23.56 105 ARG B N 1
ATOM 1424 C CA . ARG B 1 98 ? 0.083 4.657 1.205 1.00 27.60 105 ARG B CA 1
ATOM 1425 C C . ARG B 1 98 ? -1.363 5.072 0.835 1.00 28.02 105 ARG B C 1
ATOM 1426 O O . ARG B 1 98 ? -2.374 4.605 1.414 1.00 26.34 105 ARG B O 1
ATOM 1434 N N . VAL B 1 99 ? -1.467 5.984 -0.119 1.00 23.83 106 VAL B N 1
ATOM 1435 C CA . VAL B 1 99 ? -2.738 6.281 -0.715 1.00 29.04 106 VAL B CA 1
ATOM 1436 C C . VAL B 1 99 ? -3.055 5.147 -1.628 1.00 27.97 106 VAL B C 1
ATOM 1437 O O . VAL B 1 99 ? -2.165 4.648 -2.375 1.00 30.72 106 VAL B O 1
ATOM 1441 N N . LEU B 1 100 ? -4.316 4.738 -1.582 1.00 24.41 107 LEU B N 1
ATOM 1442 C CA . LEU B 1 100 ? -4.761 3.666 -2.443 1.00 28.88 107 LEU B CA 1
ATOM 1443 C C . LEU B 1 100 ? -5.554 4.284 -3.594 1.00 30.94 107 LEU B C 1
ATOM 1444 O O . LEU B 1 100 ? -6.723 4.637 -3.415 1.00 32.49 107 LEU B O 1
ATOM 1449 N N . PRO B 1 101 ? -4.919 4.410 -4.782 1.00 31.03 108 PRO B N 1
ATOM 1450 C CA . PRO B 1 101 ? -5.551 5.014 -5.986 1.00 34.31 108 PRO B CA 1
ATOM 1451 C C . PRO B 1 101 ? -6.811 4.214 -6.353 1.00 31.81 108 PRO B C 1
ATOM 1452 O O . PRO B 1 101 ? -6.804 3.004 -6.147 1.00 31.58 108 PRO B O 1
ATOM 1456 N N . PRO B 1 102 ? -7.878 4.862 -6.880 1.00 33.31 109 PRO B N 1
ATOM 1457 C CA . PRO B 1 102 ? -9.064 4.097 -7.313 1.00 35.80 109 PRO B CA 1
ATOM 1458 C C . PRO B 1 102 ? -8.643 2.908 -8.201 1.00 40.51 109 PRO B C 1
ATOM 1459 O O . PRO B 1 102 ? -7.718 3.019 -9.020 1.00 35.36 109 PRO B O 1
ATOM 1463 N N . GLY B 1 103 ? -9.273 1.757 -8.029 1.00 47.10 110 GLY B N 1
ATOM 1464 C CA . GLY B 1 103 ? -8.872 0.609 -8.842 1.00 39.40 110 GLY B CA 1
ATOM 1465 C C . GLY B 1 103 ? -7.990 -0.418 -8.143 1.00 48.50 110 GLY B C 1
ATOM 1466 O O . GLY B 1 103 ? -8.333 -1.592 -8.124 1.00 67.08 110 GLY B O 1
ATOM 1467 N N . VAL B 1 104 ? -6.870 0.013 -7.564 1.00 35.43 111 VAL B N 1
ATOM 1468 C CA . VAL B 1 104 ? -5.860 -0.865 -6.997 1.00 22.62 111 VAL B CA 1
ATOM 1469 C C . VAL B 1 104 ? -6.448 -1.688 -5.842 1.00 24.77 111 VAL B C 1
ATOM 1470 O O . VAL B 1 104 ? -7.036 -1.147 -4.899 1.00 28.68 111 VAL B O 1
ATOM 1474 N N . SER B 1 105 ? -6.324 -3.001 -5.941 1.00 24.02 112 SER B N 1
ATOM 1475 C CA . SER B 1 105 ? -6.726 -3.878 -4.839 1.00 26.94 112 SER B CA 1
ATOM 1476 C C . SER B 1 105 ? -5.682 -3.925 -3.730 1.00 29.67 112 SER B C 1
ATOM 1477 O O . SER B 1 105 ? -4.490 -4.025 -4.001 1.00 30.74 112 SER B O 1
ATOM 1480 N N . HIS B 1 106 ? -6.147 -3.874 -2.484 1.00 26.96 113 HIS B N 1
ATOM 1481 C CA . HIS B 1 106 ? -5.273 -4.046 -1.293 1.00 22.18 113 HIS B CA 1
ATOM 1482 C C . HIS B 1 106 ? -5.725 -5.229 -0.473 1.00 20.82 113 HIS B C 1
ATOM 1483 O O . HIS B 1 106 ? -6.907 -5.297 -0.115 1.00 26.18 113 HIS B O 1
ATOM 1490 N N . ARG B 1 107 ? -4.802 -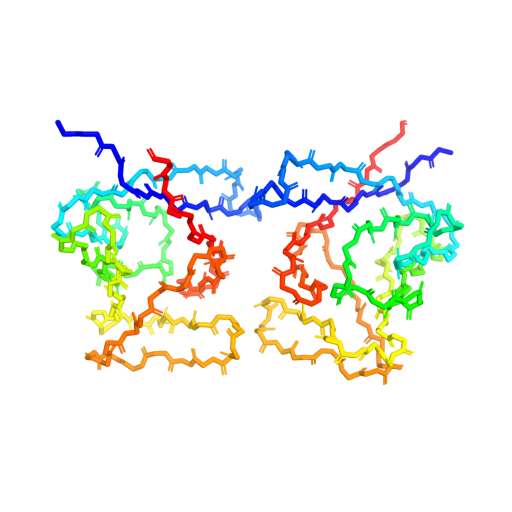6.141 -0.147 1.00 19.60 114 ARG B N 1
ATOM 1491 C CA . ARG B 1 107 ? -5.088 -7.291 0.728 1.00 18.93 114 ARG B CA 1
ATOM 1492 C C . ARG B 1 107 ? -5.081 -6.787 2.149 1.00 19.62 114 ARG B C 1
ATOM 1493 O O . ARG B 1 107 ? -4.062 -6.404 2.688 1.00 24.54 114 ARG B O 1
ATOM 1501 N N . LEU B 1 108 ? -6.245 -6.788 2.761 1.00 20.03 115 LEU B N 1
ATOM 1502 C CA . LEU B 1 108 ? -6.439 -6.156 4.065 1.00 23.58 115 LEU B CA 1
ATOM 1503 C C . LEU B 1 108 ? -5.904 -7.158 5.121 1.00 24.88 115 LEU B C 1
ATOM 1504 O O . LEU B 1 108 ? -6.287 -8.348 5.137 1.00 25.00 115 LEU B O 1
ATOM 1509 N N . ARG B 1 109 ? -4.936 -6.690 5.912 1.00 22.85 116 ARG B N 1
ATOM 1510 C CA . ARG B 1 109 ? -4.256 -7.505 6.940 1.00 21.96 116 ARG B CA 1
ATOM 1511 C C . ARG B 1 109 ? -5.043 -7.399 8.237 1.00 21.92 116 ARG B C 1
ATOM 1512 O O . ARG B 1 109 ? -5.416 -6.304 8.682 1.00 23.27 116 ARG B O 1
ATOM 1520 N N . ASP B 1 110 ? -5.292 -8.538 8.854 1.00 21.99 117 ASP B N 1
ATOM 1521 C CA . ASP B 1 110 ? -5.899 -8.566 10.161 1.00 19.99 117 ASP B CA 1
ATOM 1522 C C . ASP B 1 110 ? -5.193 -7.591 11.120 1.00 22.07 117 ASP B C 1
ATOM 1523 O O . ASP B 1 110 ? -3.959 -7.611 11.269 1.00 20.04 117 ASP B O 1
ATOM 1528 N N . GLN B 1 111 ? -5.996 -6.781 11.782 1.00 19.39 118 GLN B N 1
ATOM 1529 C CA . GLN B 1 111 ? -5.600 -5.797 12.793 1.00 21.39 118 GLN B CA 1
ATOM 1530 C C . GLN B 1 111 ? -5.091 -4.490 12.244 1.00 20.69 118 GLN B C 1
ATOM 1531 O O . GLN B 1 111 ? -4.780 -3.608 13.054 1.00 20.45 118 GLN B O 1
ATOM 1537 N N . GLU B 1 112 ? -4.933 -4.356 10.918 1.00 19.03 119 GLU B N 1
ATOM 1538 C CA . GLU B 1 112 ? -4.341 -3.149 10.404 1.00 22.31 119 GLU B CA 1
ATOM 1539 C C . GLU B 1 112 ? -5.373 -2.017 10.368 1.00 23.67 119 GLU B C 1
ATOM 1540 O O . GLU B 1 112 ? -6.602 -2.286 10.365 1.00 19.88 119 GLU B O 1
ATOM 1546 N N . LEU B 1 113 ? -4.854 -0.767 10.308 1.00 22.07 120 LEU B N 1
ATOM 1547 C CA . LEU B 1 113 ? -5.656 0.420 10.225 1.00 20.72 120 LEU B CA 1
ATOM 1548 C C . LEU B 1 113 ? -5.727 1.018 8.826 1.00 21.82 120 LEU B C 1
ATOM 1549 O O . LEU B 1 113 ? -4.767 0.968 8.062 1.00 21.52 120 LEU B O 1
ATOM 1554 N N . ILE B 1 114 ? -6.895 1.596 8.542 1.00 20.62 121 ILE B N 1
ATOM 1555 C CA . ILE B 1 114 ? -7.206 2.209 7.261 1.00 20.12 121 ILE B CA 1
ATOM 1556 C C . ILE B 1 114 ? -7.748 3.581 7.525 1.00 22.82 121 ILE B C 1
ATOM 1557 O O . ILE B 1 114 ? -8.550 3.751 8.448 1.00 25.70 121 ILE B O 1
ATOM 1562 N N . LEU B 1 115 ? -7.448 4.525 6.632 1.00 20.66 122 LEU B N 1
ATOM 1563 C CA . LEU B 1 115 ? -8.058 5.822 6.733 1.00 23.93 122 LEU B CA 1
ATOM 1564 C C . LEU B 1 115 ? -9.057 5.957 5.569 1.00 24.37 122 LEU B C 1
ATOM 1565 O O . LEU B 1 115 ? -8.689 5.792 4.399 1.00 23.30 122 LEU B O 1
ATOM 1570 N N . PHE B 1 116 ? -10.320 6.217 5.880 1.00 20.73 123 PHE B N 1
ATOM 1571 C CA . PHE B 1 116 ? -11.233 6.710 4.827 1.00 23.27 123 PHE B CA 1
ATOM 1572 C C . PHE B 1 116 ? -11.338 8.212 4.987 1.00 20.58 123 PHE B C 1
ATOM 1573 O O . PHE B 1 116 ? -11.870 8.706 6.031 1.00 20.80 123 PHE B O 1
ATOM 1581 N N . ALA B 1 117 ? -10.867 8.963 3.983 1.00 22.67 124 ALA B N 1
ATOM 1582 C CA . ALA B 1 117 ? -10.673 10.397 4.173 1.00 26.35 124 ALA B CA 1
ATOM 1583 C C . ALA B 1 117 ? -9.826 10.571 5.437 1.00 24.11 124 ALA B C 1
ATOM 1584 O O . ALA B 1 117 ? -8.784 9.963 5.535 1.00 25.18 124 ALA B O 1
ATOM 1586 N N . ASP B 1 118 ? -10.246 11.342 6.427 1.00 27.46 125 ASP B N 1
ATOM 1587 C CA . ASP B 1 118 ? -9.400 11.513 7.591 1.00 26.26 125 ASP B CA 1
ATOM 1588 C C . ASP B 1 118 ? -9.879 10.661 8.790 1.00 25.52 125 ASP B C 1
ATOM 1589 O O . ASP B 1 118 ? -9.477 10.947 9.956 1.00 30.46 125 ASP B O 1
ATOM 1594 N N . PHE B 1 119 ? -10.711 9.648 8.546 1.00 20.65 126 PHE B N 1
ATOM 1595 C CA . PHE B 1 119 ? -11.219 8.796 9.660 1.00 19.28 126 PHE B CA 1
ATOM 1596 C C . PHE B 1 119 ? -10.548 7.438 9.747 1.00 20.51 126 PHE B C 1
ATOM 1597 O O . PHE B 1 119 ? -10.685 6.642 8.812 1.00 23.83 126 PHE B O 1
ATOM 1605 N N . PRO B 1 120 ? -9.794 7.184 10.841 1.00 20.11 127 PRO B N 1
ATOM 1606 C CA . PRO B 1 120 ? -9.103 5.925 10.947 1.00 22.94 127 PRO B CA 1
ATOM 1607 C C . PRO B 1 120 ? -10.028 4.809 11.446 1.00 22.80 127 PRO B C 1
ATOM 1608 O O . PRO B 1 120 ? -10.890 5.075 12.322 1.00 22.78 127 PRO B O 1
ATOM 1612 N N . CYS B 1 121 ? -9.919 3.598 10.851 1.00 23.10 128 CYS B N 1
ATOM 1613 C CA . CYS B 1 121 ? -10.696 2.392 11.156 1.00 25.82 128 CYS B CA 1
ATOM 1614 C C . CYS B 1 121 ? -9.704 1.239 11.346 1.00 23.40 128 CYS B C 1
ATOM 1615 O O . CYS B 1 121 ? -8.569 1.270 10.829 1.00 23.58 128 CYS B O 1
ATOM 1618 N N . GLN B 1 122 ? -10.080 0.220 12.097 1.00 19.93 129 GLN B N 1
ATOM 1619 C CA . GLN B 1 122 ? -9.215 -0.915 12.236 1.00 19.98 129 GLN B CA 1
ATOM 1620 C C . GLN B 1 122 ? -9.960 -2.174 11.757 1.00 18.11 129 GLN B C 1
ATOM 1621 O O . GLN B 1 122 ? -11.135 -2.384 12.159 1.00 22.06 129 GLN B O 1
ATOM 1627 N N . TYR B 1 123 ? -9.352 -2.926 10.836 1.00 21.73 130 TYR B N 1
ATOM 1628 C CA . TYR B 1 123 ? -9.956 -4.234 10.441 1.00 19.48 130 TYR B CA 1
ATOM 1629 C C . TYR B 1 123 ? -9.622 -5.387 11.403 1.00 18.16 130 TYR B C 1
ATOM 1630 O O . TYR B 1 123 ? -8.437 -5.590 11.774 1.00 17.97 130 TYR B O 1
ATOM 1639 N N . HIS B 1 124 ? -10.656 -6.143 11.768 1.00 18.66 131 HIS B N 1
ATOM 1640 C CA . HIS B 1 124 ? -10.494 -7.449 12.499 1.00 19.32 131 HIS B CA 1
ATOM 1641 C C . HIS B 1 124 ? -11.140 -8.601 11.819 1.00 25.14 131 HIS B C 1
ATOM 1642 O O . HIS B 1 124 ? -12.361 -8.555 11.553 1.00 28.70 131 HIS B O 1
ATOM 1649 N N . ARG B 1 125 ? -10.411 -9.702 11.649 1.00 19.59 132 ARG B N 1
ATOM 1650 C CA . ARG B 1 125 ? -11.048 -10.900 11.144 1.00 25.77 132 ARG B CA 1
ATOM 1651 C C . ARG B 1 125 ? -11.704 -11.561 12.388 1.00 30.06 132 ARG B C 1
ATOM 1652 O O . ARG B 1 125 ? -11.094 -11.592 13.444 1.00 30.67 132 ARG B O 1
ATOM 1660 N N . LEU B 1 126 ? -12.940 -12.057 12.270 1.00 29.51 133 LEU B N 1
ATOM 1661 C CA . LEU B 1 126 ? -13.703 -12.544 13.423 1.00 30.55 133 LEU B CA 1
ATOM 1662 C C . LEU B 1 126 ? -13.594 -14.059 13.555 1.00 37.75 133 LEU B C 1
ATOM 1663 O O . LEU B 1 126 ? -13.574 -14.747 12.546 1.00 49.47 133 LEU B O 1
ATOM 1668 N N . ASP B 1 127 ? -13.554 -14.583 14.784 1.00 41.95 134 ASP B N 1
ATOM 1669 C CA . ASP B 1 127 ? -13.421 -16.053 15.029 1.00 54.08 134 ASP B CA 1
ATOM 1670 C C . ASP B 1 127 ? -14.283 -16.976 14.116 1.00 54.04 134 ASP B C 1
ATOM 1671 O O . ASP B 1 127 ? -15.497 -17.159 14.308 1.00 47.15 134 ASP B O 1
#

Solvent-accessible surface area: 10710 Å² total; per-residue (Å²): 150,40,12,0,24,0,60,2,2,34,20,108,64,21,86,68,131,65,31,53,0,88,115,30,143,1,47,0,0,102,24,129,136,18,48,0,31,1,109,26,130,45,0,23,135,117,0,0,26,1,66,5,83,22,110,136,132,25,3,71,0,56,3,62,50,15,159,65,17,1,4,10,1,83,79,2,138,91,9,71,81,51,75,68,22,148,2,100,61,47,18,9,1,5,0,4,78,34,7,0,2,6,32,132,54,138,113,185,144,49,25,0,41,0,19,5,1,18,15,149,60,22,112,61,120,61,10,57,0,79,75,36,150,4,32,0,0,83,24,126,127,13,64,0,28,0,96,23,131,45,1,21,135,109,0,0,21,0,62,2,90,28,173,86,121,28,1,61,0,48,6,64,49,16,156,80,20,2,46,2,0,55,103,56,107,92,2,62,86,51,65,63,23,152,1,90,38,33,8,6,0,2,0,10,94,25,8,1,1,6,20,124,62,194

Sequence (214 aa):
EPIGQLRLFSGTHGPERDFPLYLGKNVVGRSPDCSVALPFPSISKQHAVIEISAWNKAPILQDCGSLNGTQIVKPPRVLPPGVSHRLRDQELILFADFPCQYHRLDVMEPIGQLRLFSGTHGPERDFPLYLGKNVVGRSPDCSVALPFPSISKQHAVIEISAWNKAPILQDCGSLNGTQIVKPPRVLPPGVSHRLRDQELILFADFPCQYHRLD

B-factor: mean 28.47, std 9.83, range [14.81, 78.92]

Secondary structure (DSSP, 8-state):
---EEEEE--BTTBS-EEEEE-SEEEEEESSTTSSEE---TTS-TT-EEEEES-TTS--EEEE-S-SS-EEEETTEEE--TT--EEPPTT-EEEETTEEEEEEE---/---SEEEEE--BTTB--EEEEE-SEEEEEESSTTSSEE---TTS-TT-EEEEE-STTS--EEEE-S-SS-EEETTTTEE--TT--EEPPTT-EEEETTEEEEEEE--

Radius of gyration: 17.65 Å; Cα contacts (8 Å, |Δi|>4): 560; chains: 2; bounding box: 43×40×49 Å

GO terms:
  GO:0005694 chromosome (C, IDA)
  GO:0005694 chromosome (C, EXP)

CATH classification: 2.60.200.20

Nearest PDB structures (foldseek):
  3va1-assembly1_B  TM=9.989E-01  e=2.157E-20  Mus musculus
  3uot-assembly1_A  TM=9.740E-01  e=6.997E-19  Homo sapiens
  3umz-assembly1_A  TM=9.826E-01  e=1.160E-16  Homo sapiens
  3unm-assembly1_A  TM=9.932E-01  e=5.034E-16  Homo sapiens
  2n84-assembly1_A  TM=6.678E-01  e=4.972E-04  Trypanosoma brucei brucei TREU927

InterPro domains:
  IPR000253 Forkhead-associated (FHA) domain [PF00498] (55-123)
  IPR000253 Forkhead-associated (FHA) domain [PS50006] (54-100)
  IPR000253 Forkhead-associated (FHA) domain [SM00240] (53-105)
  IPR001357 BRCT domain [PF16589] (1613-1693)
  IPR001357 BRCT domain [PF16770] (1498-1587)
  IPR001357 BRCT domain [PS50172] (1510-1588)
  IPR001357 BRCT domain [SM00292] (1501-1578)
  IPR001357 BRCT domain [SM00292] (1611-1690)
  IPR008984 SMAD/FHA domain superfamily [SSF49879] (30-137)
  IPR036420 BRCT domain superfamily [G3DSA:3.40.50.10190] (1500-1609)
  IPR036420 BRCT domain superfamily [G3DSA:3.40.50.10190] (1610-1707)
  IPR036420 BRCT domain superfamily [SSF52113] (1515-1604)
  IPR051579 DNA Damage Response and Transcriptional Regulator [PTHR23196] (1159-1697)

Foldseek 3Di:
DFFKWKWFPADPVGHIDIQGDDAAKAFDFCDPVGSNHDVDPQGHRGFKIFHHPDSPAFTKIFGQPGDQFKFFVVVTGTRPGPDIDRADAQTWMQRNNIIIGMHGDDD/DDFQKKKWFPDDPLGHIDMQGHHAAKQFEFCQPPGSNHDVDPQTHRGFKIWHHHDSPAFTKIFGQQGPQFKFFVVVTGTHHGPDIDRQDAQGWMQRRNIIMGMHGDD

Organism: Mus musculus (NCBI:txid10090)